Protein AF-0000000087192754 (afdb_homodimer)

pLDDT: mean 83.22, std 24.06, range [21.14, 98.81]

Secondary structure (DSSP, 8-state):
---PPP-------SS------EEEEEPPTT-----TT----HHHHHHHHHHHHHHHHHHHHT-HHHHHHHHHHTTS-SBSSEEEEEEEE-SS-S---GGGGHHHHHHHHHHHHHTTSBS--STTTEEEEEEEE----TT-EEEEEEEE--TT--S----SGGG-/---PPP-------SS------EEEEEPPTT-----TT----HHHHHHHHHHHHHHHHHHHHT-HHHHHHHHHHTTS-SBSSEEEEEEEE-SS-S---GGGGHHHHHHHHHHHHHTTSBS--STTTEEEEEEEE----TT-EEEEEEEE--TT--S----SGGG-

Radius of gyration: 20.05 Å; Cα contacts (8 Å, |Δi|>4): 581; chains: 2; bounding box: 52×52×46 Å

Organism: Streptomyces mobaraensis (NCBI:txid35621)

Nearest PDB structures (foldseek):
  1q8r-assembly1_B  TM=7.088E-01  e=1.006E-07  Escherichia coli
  2h8c-assembly2_D  TM=6.463E-01  e=5.233E-07  Escherichia coli
  2h8e-assembly1_A  TM=6.273E-01  e=7.773E-07  Escherichia coli
  3d01-assembly2_E  TM=4.148E-01  e=2.013E-01  Agrobacterium fabrum str. C58
  3d01-assembly1_I  TM=4.141E-01  e=2.799E-01  Agrobacterium fabrum str. C58

Structure (mmCIF, N/CA/C/O backbone):
data_AF-0000000087192754-model_v1
#
loop_
_entity.id
_entity.type
_entity.pdbx_description
1 polymer 'Uncharacterized protein'
#
loop_
_atom_site.group_PDB
_atom_site.id
_atom_site.type_symbol
_atom_site.label_atom_id
_atom_site.label_alt_id
_atom_site.label_comp_id
_atom_site.label_asym_id
_atom_site.label_entity_id
_atom_site.label_seq_id
_atom_site.pdbx_PDB_ins_code
_atom_site.Cartn_x
_atom_site.Cartn_y
_atom_site.Cartn_z
_atom_site.occupancy
_atom_site.B_iso_or_equiv
_atom_site.auth_seq_id
_atom_site.auth_comp_id
_atom_site.auth_asym_id
_atom_site.auth_atom_id
_atom_site.pdbx_PDB_model_num
ATOM 1 N N . MET A 1 1 ? -20.938 13.562 -20.359 1 23.17 1 MET A N 1
ATOM 2 C CA . MET A 1 1 ? -20.312 13.906 -19.078 1 23.17 1 MET A CA 1
ATOM 3 C C . MET A 1 1 ? -20.609 12.844 -18.031 1 23.17 1 MET A C 1
ATOM 5 O O . MET A 1 1 ? -21.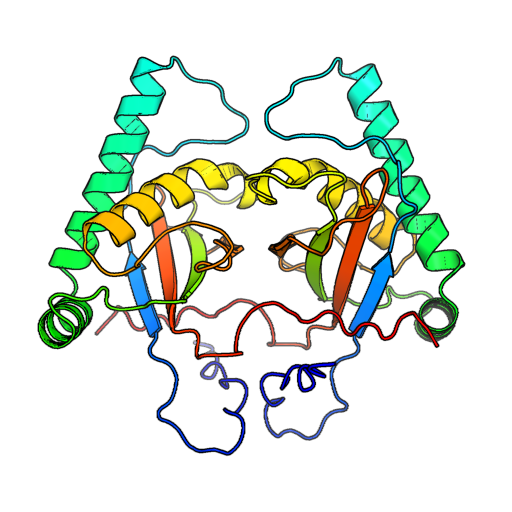734 12.727 -17.547 1 23.17 1 MET A O 1
ATOM 9 N N . THR A 1 2 ? -19.969 11.656 -18.188 1 22.47 2 THR A N 1
ATOM 10 C CA . THR A 1 2 ? -20.297 10.445 -17.453 1 22.47 2 THR A CA 1
ATOM 11 C C . THR A 1 2 ? -19.953 10.602 -15.977 1 22.47 2 THR A C 1
ATOM 13 O O . THR A 1 2 ? -18.797 10.844 -15.617 1 22.47 2 THR A O 1
ATOM 16 N N . THR A 1 3 ? -20.891 11.062 -15.305 1 23.83 3 THR A N 1
ATOM 17 C CA . THR A 1 3 ? -20.859 11.289 -13.859 1 23.83 3 THR A CA 1
ATOM 18 C C . THR A 1 3 ? -20.672 9.977 -13.109 1 23.83 3 THR A C 1
ATOM 20 O O . THR A 1 3 ? -21.469 9.047 -13.258 1 23.83 3 THR A O 1
ATOM 23 N N . PHE A 1 4 ? -19.516 9.656 -12.828 1 26.92 4 PHE A N 1
ATOM 24 C CA . PHE A 1 4 ? -19.203 8.383 -12.188 1 26.92 4 PHE A CA 1
ATOM 25 C C . PHE A 1 4 ? -19.875 8.297 -10.82 1 26.92 4 PHE A C 1
ATOM 27 O O . PHE A 1 4 ? -19.891 9.266 -10.062 1 26.92 4 PHE A O 1
ATOM 34 N N . PRO A 1 5 ? -20.703 7.355 -10.5 1 27.11 5 PRO A N 1
ATOM 35 C CA . PRO A 1 5 ? -21.484 7.27 -9.258 1 27.11 5 PRO A CA 1
ATOM 36 C C . PRO A 1 5 ? -20.594 7.199 -8.016 1 27.11 5 PRO A C 1
ATOM 38 O O . PRO A 1 5 ? -19.438 6.77 -8.094 1 27.11 5 PRO A O 1
ATOM 41 N N . PRO A 1 6 ? -20.922 7.738 -6.836 1 25.55 6 PRO A N 1
ATOM 42 C CA . PRO A 1 6 ? -20.25 7.871 -5.543 1 25.55 6 PRO A CA 1
ATOM 43 C C . PRO A 1 6 ? -19.781 6.531 -4.984 1 25.55 6 PRO A C 1
ATOM 45 O O . PRO A 1 6 ? -20.359 5.488 -5.301 1 25.55 6 PRO A O 1
ATOM 48 N N . PHE A 1 7 ? -18.531 6.426 -4.508 1 28.42 7 PHE A N 1
ATOM 49 C CA . PHE A 1 7 ? -17.828 5.289 -3.92 1 28.42 7 PHE A CA 1
ATOM 50 C C . PHE A 1 7 ? -18.703 4.598 -2.879 1 28.42 7 PHE A C 1
ATOM 52 O O . PHE A 1 7 ? -19.141 5.227 -1.916 1 28.42 7 PHE A O 1
ATOM 59 N N . ALA A 1 8 ? -19.312 3.572 -3.16 1 27.83 8 ALA A N 1
ATOM 60 C CA . ALA A 1 8 ? -20.094 2.859 -2.146 1 27.83 8 ALA A CA 1
ATOM 61 C C . ALA A 1 8 ? -19.188 2.35 -1.026 1 27.83 8 ALA A C 1
ATOM 63 O O . ALA A 1 8 ? -18.219 1.621 -1.279 1 27.83 8 ALA A O 1
ATOM 64 N N . SER A 1 9 ? -18.891 3.029 0.094 1 28.56 9 SER A N 1
ATOM 65 C CA . SER A 1 9 ? -18.203 2.688 1.341 1 28.56 9 SER A CA 1
ATOM 66 C C . SER A 1 9 ? -18.562 1.273 1.793 1 28.56 9 SER A C 1
ATOM 68 O O . SER A 1 9 ? -19.672 0.8 1.551 1 28.56 9 SER A O 1
ATOM 70 N N . ALA A 1 10 ? -17.609 0.32 1.93 1 30.27 10 ALA A N 1
ATOM 71 C CA . ALA A 1 10 ? -18.031 -0.913 2.588 1 30.27 10 ALA A CA 1
ATOM 72 C C . ALA A 1 10 ? -18.953 -0.616 3.766 1 30.27 10 ALA A C 1
ATOM 74 O O . ALA A 1 10 ? -18.75 0.36 4.492 1 30.27 10 ALA A O 1
ATOM 75 N N . PRO A 1 11 ? -20.188 -1.162 3.748 1 29.23 11 PRO A N 1
ATOM 76 C CA . PRO A 1 11 ? -21.094 -0.769 4.824 1 29.23 11 PRO A CA 1
ATOM 77 C C . PRO A 1 11 ? -20.469 -0.949 6.211 1 29.23 11 PRO A C 1
ATOM 79 O O . PRO A 1 11 ? -19.719 -1.899 6.438 1 29.23 11 PRO A O 1
ATOM 82 N N . ALA A 1 12 ? -20.359 0.009 7.109 1 33.25 12 ALA A N 1
ATOM 83 C CA . ALA A 1 12 ? -20.078 -0.007 8.539 1 33.25 12 ALA A CA 1
ATOM 84 C C . ALA A 1 12 ? -20.781 -1.168 9.234 1 33.25 12 ALA A C 1
ATOM 86 O O . ALA A 1 12 ? -21.859 -1.58 8.812 1 33.25 12 ALA A O 1
ATOM 87 N N . PRO A 1 13 ? -19.984 -2.193 9.789 1 28.61 13 PRO A N 1
ATOM 88 C CA . PRO A 1 13 ? -20.891 -3.004 10.602 1 28.61 13 PRO A CA 1
ATOM 89 C C . PRO A 1 13 ? -22.031 -2.186 11.203 1 28.61 13 PRO A C 1
ATOM 91 O O . PRO A 1 13 ? -21.906 -0.971 11.375 1 28.61 13 PRO A O 1
ATOM 94 N N . ALA A 1 14 ? -23.234 -2.852 11.312 1 33.78 14 ALA A N 1
ATOM 95 C CA . ALA A 1 14 ? -24.5 -2.254 11.734 1 33.78 14 ALA A CA 1
ATOM 96 C C . ALA A 1 14 ? -24.328 -1.483 13.039 1 33.78 14 ALA A C 1
ATOM 98 O O . ALA A 1 14 ? -25.312 -0.96 13.594 1 33.78 14 ALA A O 1
ATOM 99 N N . GLY A 1 15 ? -23.422 -1.882 14.016 1 35.19 15 GLY A N 1
ATOM 100 C CA . GLY A 1 15 ? -23.672 -0.959 15.109 1 35.19 15 GLY A CA 1
ATOM 101 C C . GLY A 1 15 ? -23.562 0.498 14.703 1 35.19 15 GLY A C 1
ATOM 102 O O . GLY A 1 15 ? -22.656 0.878 13.961 1 35.19 15 GLY A O 1
ATOM 103 N N . ALA A 1 16 ? -24.656 1.162 14.445 1 41.78 16 ALA A N 1
ATOM 104 C CA . ALA A 1 16 ? -25.031 2.434 13.828 1 41.78 16 ALA A CA 1
ATOM 105 C C . ALA A 1 16 ? -24.047 3.533 14.203 1 41.78 16 ALA A C 1
ATOM 107 O O . ALA A 1 16 ? -24.359 4.398 15.023 1 41.78 16 ALA A O 1
ATOM 108 N N . GLY A 1 17 ? -22.781 3.191 14.727 1 48.28 17 GLY A N 1
ATOM 109 C CA . GLY A 1 17 ? -22.078 4.406 15.109 1 48.28 17 GLY A CA 1
ATOM 110 C C . GLY A 1 17 ? -21.766 5.309 13.93 1 48.28 17 GLY A C 1
ATOM 111 O O . GLY A 1 17 ? -22.047 4.961 12.781 1 48.28 17 GLY A O 1
ATOM 112 N N . PRO A 1 18 ? -21.656 6.551 14.188 1 60.03 18 PRO A N 1
ATOM 113 C CA . PRO A 1 18 ? -21.438 7.555 13.141 1 60.03 18 PRO A CA 1
ATOM 114 C C . PRO A 1 18 ? -20.391 7.125 12.117 1 60.03 18 PRO A C 1
ATOM 116 O O . PRO A 1 18 ? -19.484 6.352 12.438 1 60.03 18 PRO A O 1
ATOM 119 N N . ALA A 1 19 ? -20.719 7.199 10.867 1 74.44 19 ALA A N 1
ATOM 120 C CA . ALA A 1 19 ? -19.812 6.949 9.75 1 74.44 19 ALA A CA 1
ATOM 121 C C . ALA A 1 19 ? -18.391 7.418 10.07 1 74.44 19 ALA A C 1
ATOM 123 O O . ALA A 1 19 ? -18.203 8.43 10.75 1 74.44 19 ALA A O 1
ATOM 124 N N . PRO A 1 20 ? -17.406 6.566 9.852 1 83.62 20 PRO A N 1
ATOM 125 C CA . PRO A 1 20 ? -16.031 6.977 10.148 1 83.62 20 PRO A CA 1
ATOM 126 C C . PRO A 1 20 ? -15.664 8.305 9.492 1 83.62 20 PRO A C 1
ATOM 128 O O . PRO A 1 20 ? -16.125 8.609 8.391 1 83.62 20 PRO A O 1
ATOM 131 N N . ARG A 1 21 ? -15.008 9.117 10.219 1 91.25 21 ARG A N 1
ATOM 132 C CA . ARG A 1 21 ? -14.555 10.398 9.68 1 91.25 21 ARG A CA 1
ATOM 133 C C . ARG A 1 21 ? -13.453 10.195 8.641 1 91.25 21 ARG A C 1
ATOM 135 O O . ARG A 1 21 ? -12.578 9.352 8.812 1 91.25 21 ARG A O 1
ATOM 142 N N . VAL A 1 22 ? -13.539 10.938 7.551 1 92.81 22 VAL A N 1
ATOM 143 C CA . VAL A 1 22 ? -12.547 10.898 6.48 1 92.81 22 VAL A CA 1
ATOM 144 C C . VAL A 1 22 ? -12.156 12.32 6.09 1 92.81 22 VAL A C 1
ATOM 146 O O . VAL A 1 22 ? -13.016 13.188 5.918 1 92.81 22 VAL A O 1
ATOM 149 N N . PHE A 1 23 ? -10.891 12.578 5.965 1 95.5 23 PHE A N 1
ATOM 150 C CA . PHE A 1 23 ? -10.375 13.859 5.5 1 95.5 23 PHE A CA 1
ATOM 151 C C . PHE A 1 23 ? -9.352 13.664 4.391 1 95.5 23 PHE A C 1
ATOM 153 O O . PHE A 1 23 ? -8.531 12.742 4.457 1 95.5 23 PHE A O 1
ATOM 160 N N . THR A 1 24 ? -9.375 14.484 3.387 1 96.31 24 THR A N 1
ATOM 161 C CA . THR A 1 24 ? -8.359 14.477 2.336 1 96.31 24 THR A CA 1
ATOM 162 C C . THR A 1 24 ? -7.453 15.703 2.449 1 96.31 24 THR A C 1
ATOM 164 O O . THR A 1 24 ? -7.93 16.844 2.441 1 96.31 24 THR A O 1
ATOM 167 N N . VAL A 1 25 ? -6.223 15.453 2.578 1 97.88 25 VAL A N 1
ATOM 168 C CA . VAL A 1 25 ? -5.211 16.5 2.631 1 97.88 25 VAL A CA 1
ATOM 169 C C . VAL A 1 25 ? -4.41 16.516 1.33 1 97.88 25 VAL A C 1
ATOM 171 O O . VAL A 1 25 ? -3.678 15.578 1.034 1 97.88 25 VAL A O 1
ATOM 174 N N . THR A 1 26 ? -4.531 17.531 0.583 1 98.06 26 THR A N 1
ATOM 175 C CA . THR A 1 26 ? -3.822 17.672 -0.687 1 98.06 26 THR A CA 1
ATOM 176 C C . THR A 1 26 ? -2.637 18.609 -0.552 1 98.06 26 THR A C 1
ATOM 178 O O . THR A 1 26 ? -2.795 19.75 -0.117 1 98.06 26 THR A O 1
ATOM 181 N N . LEU A 1 27 ? -1.459 18.188 -0.867 1 98.56 27 LEU A N 1
ATOM 182 C CA . LEU A 1 27 ? -0.27 19.031 -0.82 1 98.56 27 LEU A CA 1
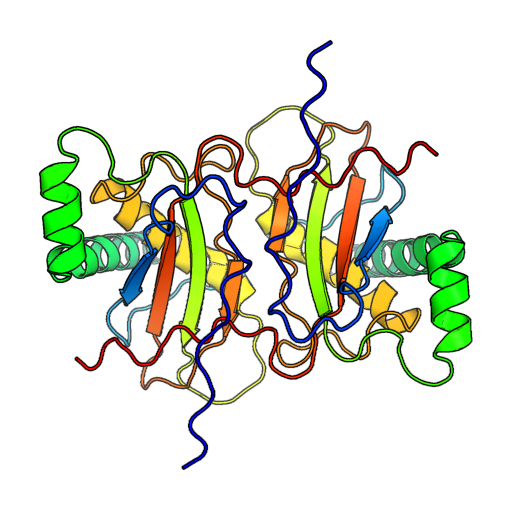ATOM 183 C C . LEU A 1 27 ? -0.173 19.906 -2.068 1 98.56 27 LEU A C 1
ATOM 185 O O . LEU A 1 27 ? -0.778 19.594 -3.096 1 98.56 27 LEU A O 1
ATOM 189 N N . PRO A 1 28 ? 0.519 20.984 -1.937 1 98 28 PRO A N 1
ATOM 190 C CA . PRO A 1 28 ? 0.67 21.844 -3.123 1 98 28 PRO A CA 1
ATOM 191 C C . PRO A 1 28 ? 1.335 21.109 -4.289 1 98 28 PRO A C 1
ATOM 193 O O . PRO A 1 28 ? 2.217 20.266 -4.074 1 98 28 PRO A O 1
ATOM 196 N N . ALA A 1 29 ? 0.964 21.422 -5.469 1 98 29 ALA A N 1
ATOM 197 C CA . ALA A 1 29 ? 1.574 20.844 -6.664 1 98 29 ALA A CA 1
ATOM 198 C C . ALA A 1 29 ? 3.002 21.344 -6.852 1 98 29 ALA A C 1
ATOM 200 O O . ALA A 1 29 ? 3.344 22.438 -6.395 1 98 29 ALA A O 1
ATOM 201 N N . GLY A 1 30 ? 3.803 20.562 -7.465 1 97.88 30 GLY A N 1
ATOM 202 C CA . GLY A 1 30 ? 5.117 21.016 -7.898 1 97.88 30 GLY A CA 1
ATOM 203 C C . GLY A 1 30 ? 6.195 20.797 -6.855 1 97.88 30 GLY A C 1
ATOM 204 O O . GLY A 1 30 ? 7.348 21.188 -7.047 1 97.88 30 GLY A O 1
ATOM 205 N N . LEU A 1 31 ? 5.875 20.188 -5.773 1 98.25 31 LEU A N 1
ATOM 206 C CA . LEU A 1 31 ? 6.871 19.906 -4.746 1 98.25 31 LEU A CA 1
ATOM 207 C C . LEU A 1 31 ? 7.871 18.859 -5.227 1 98.25 31 LEU A C 1
ATOM 209 O O . LEU A 1 31 ? 7.5 17.906 -5.926 1 98.25 31 LEU A O 1
ATOM 213 N N . PRO A 1 32 ? 9.117 19.078 -4.816 1 97.62 32 PRO A N 1
ATOM 214 C CA . PRO A 1 32 ? 10.047 17.984 -5.09 1 97.62 32 PRO A CA 1
ATOM 215 C C . PRO A 1 32 ? 9.688 16.703 -4.332 1 97.62 32 PRO A C 1
ATOM 217 O O . PRO A 1 32 ? 9.297 16.766 -3.164 1 97.62 32 PRO A O 1
ATOM 220 N N . LEU A 1 33 ? 9.805 15.578 -5.02 1 97.88 33 LEU A N 1
ATOM 221 C CA . LEU A 1 33 ? 9.422 14.305 -4.422 1 97.88 33 LEU A CA 1
ATOM 222 C C . LEU A 1 33 ? 10.617 13.359 -4.34 1 97.88 33 LEU A C 1
ATOM 224 O O . LEU A 1 33 ? 11.562 13.477 -5.125 1 97.88 33 LEU A O 1
ATOM 228 N N . LEU A 1 34 ? 10.547 12.539 -3.35 1 97.19 34 LEU A N 1
ATOM 229 C CA . LEU A 1 34 ? 11.516 11.453 -3.225 1 97.19 34 LEU A CA 1
ATOM 230 C C . LEU A 1 34 ? 11.023 10.203 -3.941 1 97.19 34 LEU A C 1
ATOM 232 O O . LEU A 1 34 ? 9.836 9.867 -3.885 1 97.19 34 LEU A O 1
ATOM 236 N N . ASN A 1 35 ? 11.914 9.578 -4.641 1 95.44 35 ASN A N 1
ATOM 237 C CA . ASN A 1 35 ? 11.656 8.328 -5.344 1 95.44 35 ASN A CA 1
ATOM 238 C C . ASN A 1 35 ? 12.516 7.188 -4.801 1 95.44 35 ASN A C 1
ATOM 240 O O . ASN A 1 35 ? 13.727 7.34 -4.645 1 95.44 35 ASN A O 1
ATOM 244 N N . ALA A 1 36 ? 11.891 6.02 -4.488 1 92.75 36 ALA A N 1
ATOM 245 C CA . ALA A 1 36 ? 12.562 4.898 -3.842 1 92.75 36 ALA A CA 1
ATOM 246 C C . ALA A 1 36 ? 13.672 4.332 -4.73 1 92.75 36 ALA A C 1
ATOM 248 O O . ALA A 1 36 ? 14.586 3.662 -4.246 1 92.75 36 ALA A O 1
ATOM 249 N N . ASN A 1 37 ? 13.594 4.66 -6.027 1 89.69 37 ASN A N 1
ATOM 250 C CA . ASN A 1 37 ? 14.578 4.137 -6.961 1 89.69 37 ASN A CA 1
ATOM 251 C C . ASN A 1 37 ? 15.781 5.074 -7.09 1 89.69 37 ASN A C 1
ATOM 253 O O . ASN A 1 37 ? 16.75 4.758 -7.785 1 89.69 37 ASN A O 1
ATOM 257 N N . GLN A 1 38 ? 15.641 6.188 -6.445 1 91.75 38 GLN A N 1
ATOM 258 C CA . GLN A 1 38 ? 16.734 7.152 -6.473 1 91.75 38 GLN A CA 1
ATOM 259 C C . GLN A 1 38 ? 17.469 7.195 -5.129 1 91.75 38 GLN A C 1
ATOM 261 O O . GLN A 1 38 ? 16.891 6.852 -4.094 1 91.75 38 GLN A O 1
ATOM 266 N N . ARG A 1 39 ? 18.656 7.574 -5.168 1 91.31 39 ARG A N 1
ATOM 267 C CA . ARG A 1 39 ? 19.453 7.715 -3.959 1 91.31 39 ARG A CA 1
ATOM 268 C C . ARG A 1 39 ? 20.172 9.062 -3.928 1 91.31 39 ARG A C 1
ATOM 270 O O . ARG A 1 39 ? 21.391 9.125 -4.047 1 91.31 39 ARG A O 1
ATOM 277 N N . PRO A 1 40 ? 19.453 10.047 -3.752 1 93.75 40 PRO A N 1
ATOM 278 C CA . PRO A 1 40 ? 20.094 11.359 -3.672 1 93.75 40 PRO A CA 1
ATOM 279 C C . PRO A 1 40 ? 21.031 11.492 -2.471 1 93.75 40 PRO A C 1
ATOM 281 O O . PRO A 1 40 ? 20.969 10.68 -1.544 1 93.75 40 PRO A O 1
ATOM 284 N N . HIS A 1 41 ? 21.891 12.57 -2.582 1 97 41 HIS A N 1
ATOM 285 C CA . HIS A 1 41 ? 22.719 12.906 -1.436 1 97 41 HIS A CA 1
ATOM 286 C C . HIS A 1 41 ? 21.875 13.125 -0.184 1 97 41 HIS A C 1
ATOM 288 O O . HIS A 1 41 ? 20.766 13.664 -0.262 1 97 41 HIS A O 1
ATOM 294 N N . TYR A 1 42 ? 22.469 12.75 1.029 1 96.19 42 TYR A N 1
ATOM 295 C CA . TYR A 1 42 ? 21.703 12.742 2.271 1 96.19 42 TYR A CA 1
ATOM 296 C C . TYR A 1 42 ? 21.156 14.125 2.586 1 96.19 42 TYR A C 1
ATOM 298 O O . TYR A 1 42 ? 20.047 14.258 3.111 1 96.19 42 TYR A O 1
ATOM 306 N N . ARG A 1 43 ? 21.922 15.164 2.26 1 97.81 43 ARG A N 1
ATOM 307 C CA . ARG A 1 43 ? 21.469 16.531 2.521 1 97.81 43 ARG A CA 1
ATOM 308 C C . ARG A 1 43 ? 20.25 16.875 1.683 1 97.81 43 ARG A C 1
ATOM 310 O O . ARG A 1 43 ? 19.297 17.484 2.182 1 97.81 43 ARG A O 1
ATOM 317 N N . ARG A 1 44 ? 20.328 16.5 0.4 1 97.69 44 ARG A N 1
ATOM 318 C CA . ARG A 1 44 ? 19.203 16.734 -0.501 1 97.69 44 ARG A CA 1
ATOM 319 C C . ARG A 1 44 ? 17.969 15.953 -0.062 1 97.69 44 ARG A C 1
ATOM 321 O O . ARG A 1 44 ? 16.859 16.469 -0.081 1 97.69 44 ARG A O 1
ATOM 328 N N . ARG A 1 45 ? 18.156 14.742 0.325 1 97.75 45 ARG A N 1
ATOM 329 C CA . ARG A 1 45 ? 17.062 13.914 0.825 1 97.75 45 ARG A CA 1
ATOM 330 C C . ARG A 1 45 ? 16.406 14.555 2.045 1 97.75 45 ARG A C 1
ATOM 332 O O . ARG A 1 45 ? 15.188 14.617 2.139 1 97.75 45 ARG A O 1
ATOM 339 N N . ALA A 1 46 ? 17.203 15.016 2.971 1 98.12 46 ALA A N 1
ATOM 340 C CA . ALA A 1 46 ? 16.703 15.656 4.184 1 98.12 46 ALA A CA 1
ATOM 341 C C . ALA A 1 46 ? 15.906 16.922 3.852 1 98.12 46 ALA A C 1
ATOM 343 O O . ALA A 1 46 ? 14.867 17.188 4.457 1 98.12 46 ALA A O 1
ATOM 344 N N . GLU A 1 47 ? 16.422 17.625 2.895 1 98.44 47 GLU A N 1
ATOM 345 C CA . GLU A 1 47 ? 15.758 18.859 2.477 1 98.44 47 GLU A CA 1
ATOM 346 C C . GLU A 1 47 ? 14.383 18.578 1.887 1 98.44 47 GLU A C 1
ATOM 348 O O . GLU A 1 47 ? 13.406 19.25 2.223 1 98.44 47 GLU A O 1
ATOM 353 N N . ILE A 1 48 ? 1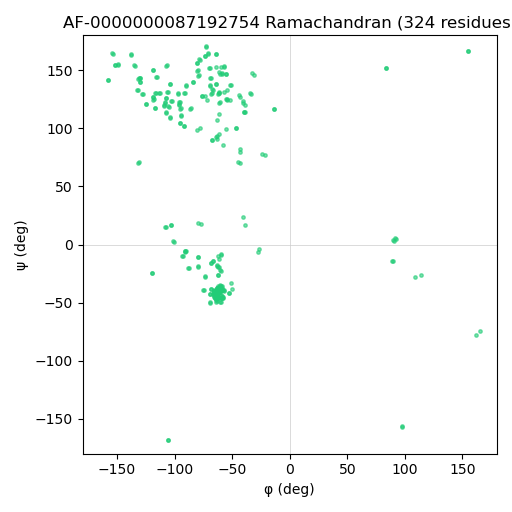4.297 17.641 1.027 1 98.56 48 ILE A N 1
ATOM 354 C CA . ILE A 1 48 ? 13.023 17.281 0.393 1 98.56 48 ILE A CA 1
ATOM 355 C C . ILE A 1 48 ? 12.055 16.734 1.44 1 98.56 48 ILE A C 1
ATOM 357 O O . ILE A 1 48 ? 10.883 17.109 1.458 1 98.56 48 ILE A O 1
ATOM 361 N N . THR A 1 49 ? 12.562 15.906 2.33 1 98.5 49 THR A N 1
ATOM 362 C CA . THR A 1 49 ? 11.75 15.352 3.402 1 98.5 49 THR A CA 1
ATOM 363 C C . THR A 1 49 ? 11.156 16.469 4.266 1 98.5 49 THR A C 1
ATOM 365 O O . THR A 1 49 ? 9.961 16.453 4.559 1 98.5 49 THR A O 1
ATOM 368 N N . LYS A 1 50 ? 11.969 17.406 4.613 1 98.75 50 LYS A N 1
ATOM 369 C CA . LYS A 1 50 ? 11.523 18.531 5.434 1 98.75 50 LYS A CA 1
ATOM 370 C C . LYS A 1 50 ? 10.461 19.359 4.707 1 98.75 50 LYS A C 1
ATOM 372 O O . LYS A 1 50 ? 9.469 19.766 5.312 1 98.75 50 LYS A O 1
ATOM 377 N N . ARG A 1 51 ? 10.711 19.562 3.457 1 98.75 51 ARG A N 1
ATOM 378 C CA . ARG A 1 51 ? 9.781 20.344 2.66 1 98.75 51 ARG A CA 1
ATOM 379 C C . ARG A 1 51 ? 8.422 19.656 2.564 1 98.75 51 ARG A C 1
ATOM 381 O O . ARG A 1 51 ? 7.379 20.297 2.707 1 98.75 51 ARG A O 1
ATOM 388 N N . LEU A 1 52 ? 8.391 18.406 2.332 1 98.81 52 LEU A N 1
ATOM 389 C CA . LEU A 1 52 ? 7.16 17.625 2.225 1 98.81 52 LEU A CA 1
ATOM 390 C C . LEU A 1 52 ? 6.422 17.594 3.559 1 98.81 52 LEU A C 1
ATOM 392 O O . LEU A 1 52 ? 5.203 17.766 3.605 1 98.81 52 LEU A O 1
ATOM 396 N N . ARG A 1 53 ? 7.191 17.344 4.609 1 98.69 53 ARG A N 1
ATOM 397 C CA . ARG A 1 53 ? 6.633 17.344 5.957 1 98.69 53 ARG A CA 1
ATOM 398 C C . ARG A 1 53 ? 5.988 18.688 6.285 1 98.69 53 ARG A C 1
ATOM 400 O O . ARG A 1 53 ? 4.844 18.734 6.746 1 98.69 53 ARG A O 1
ATOM 407 N N . GLY A 1 54 ? 6.707 19.75 5.949 1 98.75 54 GLY A N 1
ATOM 408 C CA . GLY A 1 54 ? 6.184 21.078 6.184 1 98.75 54 GLY A CA 1
ATOM 409 C C . GLY A 1 54 ? 4.957 21.391 5.344 1 98.75 54 GLY A C 1
ATOM 410 O O . GLY A 1 54 ? 4 22 5.832 1 98.75 54 GLY A O 1
ATOM 411 N N . ALA A 1 55 ? 4.957 21.016 4.133 1 98.81 55 ALA A N 1
ATOM 412 C CA . ALA A 1 55 ? 3.83 21.25 3.234 1 98.81 55 ALA A CA 1
ATOM 413 C C . ALA A 1 55 ? 2.576 20.531 3.73 1 98.81 55 ALA A C 1
ATOM 415 O O . ALA A 1 55 ? 1.467 21.047 3.615 1 98.81 55 ALA A O 1
ATOM 416 N N . ALA A 1 56 ? 2.771 19.344 4.254 1 98.75 56 ALA A N 1
ATOM 417 C CA . ALA A 1 56 ? 1.637 18.609 4.797 1 98.75 56 ALA A CA 1
ATOM 418 C C . ALA A 1 56 ? 1.042 19.328 6.008 1 98.75 56 ALA A C 1
ATOM 420 O O . ALA A 1 56 ? -0.18 19.453 6.125 1 98.75 56 ALA A O 1
ATOM 421 N N . MET A 1 57 ? 1.894 19.781 6.867 1 98.31 57 MET A N 1
ATOM 422 C CA . MET A 1 57 ? 1.432 20.531 8.031 1 98.31 57 MET A CA 1
ATOM 423 C C . MET A 1 57 ? 0.655 21.781 7.609 1 98.31 57 MET A C 1
ATOM 425 O O . MET A 1 57 ? -0.399 22.078 8.172 1 98.31 57 MET A O 1
ATOM 429 N N . GLU A 1 58 ? 1.218 22.438 6.637 1 98.25 58 GLU A N 1
ATOM 430 C CA . GLU A 1 58 ? 0.562 23.641 6.137 1 98.25 58 GLU A CA 1
ATOM 431 C C . GLU A 1 58 ? -0.787 23.312 5.504 1 98.25 58 GLU A C 1
ATOM 433 O O . GLU A 1 58 ? -1.763 24.047 5.695 1 98.25 58 GLU A O 1
ATOM 438 N N . ALA A 1 59 ? -0.844 22.297 4.734 1 98.44 59 ALA A N 1
ATOM 439 C CA . ALA A 1 59 ? -2.094 21.891 4.105 1 98.44 59 ALA A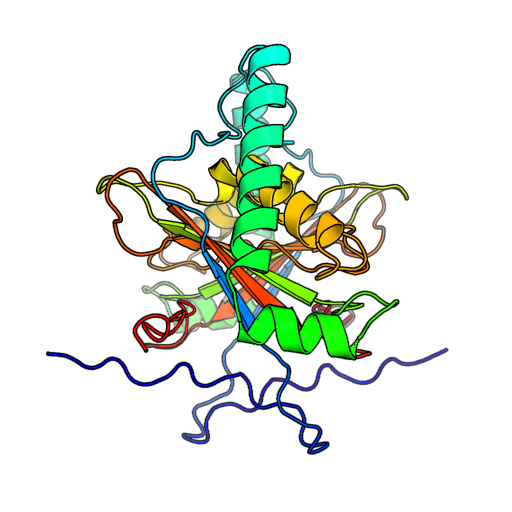 CA 1
ATOM 440 C C . ALA A 1 59 ? -3.166 21.594 5.152 1 98.44 59 ALA A C 1
ATOM 442 O O . ALA A 1 59 ? -4.344 21.906 4.945 1 98.44 59 ALA A O 1
ATOM 443 N N . VAL A 1 60 ? -2.748 21 6.246 1 98.25 60 VAL A N 1
ATOM 444 C CA . VAL A 1 60 ? -3.674 20.734 7.344 1 98.25 60 VAL A CA 1
ATOM 445 C C . VAL A 1 60 ? -4.191 22.062 7.906 1 98.25 60 VAL A C 1
ATOM 447 O O . VAL A 1 60 ? -5.395 22.203 8.141 1 98.25 60 VAL A O 1
ATOM 450 N N . SER A 1 61 ? -3.309 23 8.102 1 97.62 61 SER A N 1
ATOM 451 C CA . SER A 1 61 ? -3.682 24.297 8.672 1 97.62 61 SER A CA 1
ATOM 452 C C . SER A 1 61 ? -4.664 25.031 7.766 1 97.62 61 SER A C 1
ATOM 454 O O . SER A 1 61 ? -5.453 25.844 8.242 1 97.62 61 SER A O 1
ATOM 456 N N . GLU A 1 62 ? -4.629 24.75 6.484 1 97.44 62 GLU A N 1
ATOM 457 C CA . GLU A 1 62 ? -5.484 25.438 5.516 1 97.44 62 GLU A CA 1
ATOM 458 C C . GLU A 1 62 ? -6.805 24.688 5.332 1 97.44 62 GLU A C 1
ATOM 460 O O . GLU A 1 62 ? -7.699 25.172 4.637 1 97.44 62 GLU A O 1
ATOM 465 N N . HIS A 1 63 ? -6.914 23.562 5.926 1 97.12 63 HIS A N 1
ATOM 466 C CA . HIS A 1 63 ? -8.109 22.734 5.809 1 97.12 63 HIS A CA 1
ATOM 467 C C . HIS A 1 63 ? -9.102 23.031 6.926 1 97.12 63 HIS A C 1
ATOM 469 O O . HIS A 1 63 ? -8.992 22.484 8.023 1 97.12 63 HIS A O 1
ATOM 475 N N . ARG A 1 64 ? -10.18 23.797 6.688 1 96.25 64 ARG A N 1
ATOM 476 C CA . ARG A 1 64 ? -11.078 24.328 7.699 1 96.25 64 ARG A CA 1
ATOM 477 C C . ARG A 1 64 ? -11.734 23.219 8.508 1 96.25 64 ARG A C 1
ATOM 479 O O . ARG A 1 64 ? -11.688 23.219 9.734 1 96.25 64 ARG A O 1
ATOM 486 N N . ALA A 1 65 ? -12.273 22.25 7.793 1 95.94 65 ALA A N 1
ATOM 487 C CA . ALA A 1 65 ? -12.984 21.172 8.477 1 95.94 65 ALA A CA 1
ATOM 488 C C . ALA A 1 65 ? -12.039 20.375 9.367 1 95.94 65 ALA A C 1
ATOM 490 O O . ALA A 1 65 ? -12.406 19.953 10.461 1 95.94 65 ALA A O 1
ATOM 491 N N . LEU A 1 66 ? -10.883 20.188 8.859 1 96.19 66 LEU A N 1
ATOM 492 C CA . LEU A 1 66 ? -9.883 19.438 9.617 1 96.19 66 LEU A CA 1
ATOM 493 C C . LEU A 1 66 ? -9.438 20.234 10.844 1 96.19 66 LEU A C 1
ATOM 495 O O . LEU A 1 66 ? -9.273 19.656 11.93 1 96.19 66 LEU A O 1
ATOM 499 N N . MET A 1 67 ? -9.305 21.484 10.703 1 96.62 67 MET A N 1
ATOM 500 C CA . MET A 1 67 ? -8.883 22.328 11.82 1 96.62 67 MET A CA 1
ATOM 501 C C . MET A 1 67 ? -9.938 22.344 12.914 1 96.62 67 MET A C 1
ATOM 503 O O . MET A 1 67 ? -9.609 22.344 14.102 1 96.62 67 MET A O 1
ATOM 507 N N . VAL A 1 68 ? -11.18 22.375 12.539 1 97.12 68 VAL A N 1
ATOM 508 C CA . VAL A 1 68 ? -12.266 22.344 13.516 1 97.12 68 VAL A CA 1
ATOM 509 C C . VAL A 1 68 ? -12.219 21.031 14.281 1 97.12 68 VAL A C 1
ATOM 511 O O . VAL A 1 68 ? -12.336 21.016 15.516 1 97.12 68 VAL A O 1
ATOM 514 N N . ALA A 1 69 ? -12.031 19.969 13.523 1 96.5 69 ALA A N 1
ATOM 515 C CA . ALA A 1 69 ? -11.961 18.656 14.148 1 96.5 69 ALA A CA 1
ATOM 516 C C . ALA A 1 69 ? -10.773 18.578 15.109 1 96.5 69 ALA A C 1
ATOM 518 O O . ALA A 1 69 ? -10.891 18 16.188 1 96.5 69 ALA A O 1
ATOM 519 N N . LEU A 1 70 ? -9.664 19.109 14.727 1 96.88 70 LEU A N 1
ATOM 520 C CA . LEU A 1 70 ? -8.461 19.094 15.547 1 96.88 70 LEU A CA 1
ATOM 521 C C . LEU A 1 70 ? -8.672 19.891 16.828 1 96.88 70 LEU A C 1
ATOM 523 O O . LEU A 1 70 ? -8.242 19.453 17.906 1 96.88 70 LEU A O 1
ATOM 527 N N . ALA A 1 71 ? -9.328 21.016 16.703 1 96.38 71 ALA A N 1
ATOM 528 C CA . ALA A 1 71 ? -9.609 21.844 17.859 1 96.38 71 ALA A CA 1
ATOM 529 C C . ALA A 1 71 ? -10.484 21.094 18.875 1 96.38 71 ALA A C 1
ATOM 531 O O . ALA A 1 71 ? -10.281 21.203 20.078 1 96.38 71 ALA A O 1
ATOM 532 N N . ALA A 1 72 ? -11.367 20.328 18.328 1 95.38 72 ALA A N 1
ATOM 533 C CA . ALA A 1 72 ? -12.297 19.594 19.188 1 95.38 72 ALA A CA 1
ATOM 534 C C . ALA A 1 72 ? -11.609 18.438 19.891 1 95.38 72 ALA A C 1
ATOM 536 O O . ALA A 1 72 ? -12.031 18.016 20.969 1 95.38 72 ALA A O 1
ATOM 537 N N . SER A 1 73 ? -10.602 17.906 19.344 1 93.25 73 SER A N 1
ATOM 538 C CA . SER A 1 73 ? -9.922 16.734 19.875 1 93.25 73 SER A CA 1
ATOM 539 C C . SER A 1 73 ? -8.75 17.141 20.781 1 93.25 73 SER A C 1
ATOM 541 O O . SER A 1 73 ? -8.227 16.312 21.531 1 93.25 73 SER A O 1
ATOM 543 N N . SER A 1 74 ? -8.391 18.375 20.812 1 89.5 74 SER A N 1
ATOM 544 C CA . SER A 1 74 ? -7.242 18.844 21.578 1 89.5 74 SER A CA 1
ATOM 545 C C . SER A 1 74 ? -7.43 18.578 23.062 1 89.5 74 SER A C 1
ATOM 547 O O . SER A 1 74 ? -8.523 18.781 23.609 1 89.5 74 SER A O 1
ATOM 549 N N . PRO A 1 75 ? -6.348 17.969 23.703 1 90.94 75 PRO A N 1
ATOM 550 C CA . PRO A 1 75 ? -4.949 17.891 23.297 1 90.94 75 PRO A CA 1
ATOM 551 C C . PRO A 1 75 ? -4.598 16.531 22.672 1 90.94 75 PRO A C 1
ATOM 553 O O . PRO A 1 75 ? -3.436 16.281 22.344 1 90.94 75 PRO A O 1
ATOM 556 N N . GLU A 1 76 ? -5.516 15.727 22.562 1 93.94 76 GLU A N 1
ATOM 557 C CA . GLU A 1 76 ? -5.277 14.406 21.984 1 93.94 76 GLU A CA 1
ATOM 558 C C . GLU A 1 76 ? -5.23 14.469 20.453 1 93.94 76 GLU A C 1
ATOM 560 O O . GLU A 1 76 ? -5.824 15.359 19.844 1 93.94 76 GLU A O 1
ATOM 565 N N . PRO A 1 77 ? -4.445 13.555 19.875 1 95.25 77 PRO A N 1
ATOM 566 C CA . PRO A 1 77 ? -4.488 13.484 18.422 1 95.25 77 PRO A CA 1
ATOM 567 C C . PRO A 1 77 ? -5.895 13.219 17.891 1 95.25 77 PRO A C 1
ATOM 569 O O . PRO A 1 77 ? -6.723 12.625 18.578 1 95.25 77 PRO A O 1
ATOM 572 N N . LEU A 1 78 ? -6.145 13.672 16.688 1 96.12 78 LEU A N 1
ATOM 573 C CA . LEU A 1 78 ? -7.465 13.516 16.094 1 96.12 78 LEU A CA 1
ATOM 574 C C . LEU A 1 78 ? -7.812 12.039 15.914 1 96.12 78 LEU A C 1
ATOM 576 O O . LEU A 1 78 ? -8.898 11.602 16.297 1 96.12 78 LEU A O 1
ATOM 580 N N . PHE A 1 79 ? -6.891 11.289 15.344 1 94.44 79 PHE A N 1
ATOM 581 C CA . PHE A 1 79 ? -7.105 9.859 15.141 1 94.44 79 PHE A CA 1
ATOM 582 C C . PHE A 1 79 ? -6.07 9.039 15.898 1 94.44 79 PHE A C 1
ATOM 584 O O . PHE A 1 79 ? -4.867 9.211 15.695 1 94.44 79 PHE A O 1
ATOM 591 N N . GLN A 1 80 ? -6.5 8.156 16.719 1 92.19 80 GLN A N 1
ATOM 592 C CA . GLN A 1 80 ? -5.605 7.203 17.359 1 92.19 80 GLN A CA 1
ATOM 593 C C . GLN A 1 80 ? -5.145 6.125 16.391 1 92.19 80 GLN A C 1
ATOM 595 O O . GLN A 1 80 ? -3.998 5.676 16.453 1 92.19 80 GLN A O 1
ATOM 600 N N . ARG A 1 81 ? -6.121 5.707 15.555 1 91.62 81 ARG A N 1
ATOM 601 C CA . ARG A 1 81 ? -5.848 4.781 14.461 1 91.62 81 ARG A CA 1
ATOM 602 C C . ARG A 1 81 ? -6.445 5.293 13.156 1 91.62 81 ARG A C 1
ATOM 604 O O . ARG A 1 81 ? -7.547 5.848 13.141 1 91.62 81 ARG A O 1
ATOM 611 N N . ALA A 1 82 ? -5.738 5.066 12.102 1 93 82 ALA A N 1
ATOM 612 C CA . ALA A 1 82 ? -6.223 5.578 10.828 1 93 82 ALA A CA 1
ATOM 613 C C . ALA A 1 82 ? -5.73 4.715 9.664 1 93 82 ALA A C 1
ATOM 615 O O . ALA A 1 82 ? -4.805 3.916 9.828 1 93 82 ALA A O 1
ATOM 616 N N . HIS A 1 83 ? -6.406 4.734 8.672 1 91.5 83 HIS A N 1
ATOM 617 C CA . HIS A 1 83 ? -5.988 4.242 7.363 1 91.5 83 HIS A CA 1
ATOM 618 C C . HIS A 1 83 ? -5.699 5.395 6.41 1 91.5 83 HIS A C 1
ATOM 620 O O . HIS A 1 83 ? -6.52 6.305 6.266 1 91.5 83 HIS A O 1
ATOM 626 N N . VAL A 1 84 ? -4.562 5.316 5.758 1 94.5 84 VAL A N 1
ATOM 627 C CA . VAL A 1 84 ? -4.207 6.391 4.836 1 94.5 84 VAL A CA 1
ATOM 628 C C . VAL A 1 84 ? -4.074 5.832 3.422 1 94.5 84 VAL A C 1
ATOM 630 O O . VAL A 1 84 ? -3.344 4.867 3.197 1 94.5 84 VAL A O 1
ATOM 633 N N . LEU A 1 85 ? -4.758 6.41 2.496 1 94.31 85 LEU A N 1
ATOM 634 C CA . LEU A 1 85 ? -4.508 6.238 1.069 1 94.31 85 LEU A CA 1
ATOM 635 C C . LEU A 1 85 ? -3.619 7.355 0.533 1 94.31 85 LEU A C 1
ATOM 637 O O . LEU A 1 85 ? -3.9 8.539 0.75 1 94.31 85 LEU A O 1
ATOM 641 N N . GLY A 1 86 ? -2.549 6.98 -0.022 1 96 86 GLY A N 1
ATOM 642 C CA . GLY A 1 86 ? -1.687 7.945 -0.691 1 96 86 GLY A CA 1
ATOM 643 C C . GLY A 1 86 ? -1.929 8.023 -2.186 1 96 86 GLY A C 1
ATOM 644 O O . GLY A 1 86 ? -1.688 7.055 -2.912 1 96 86 GLY A O 1
ATOM 645 N N . ILE A 1 87 ? -2.291 9.195 -2.633 1 96.06 87 ILE A N 1
ATOM 646 C CA . ILE A 1 87 ? -2.631 9.367 -4.039 1 96.06 87 ILE A CA 1
ATOM 647 C C . ILE A 1 87 ? -1.544 10.188 -4.734 1 96.06 87 ILE A C 1
ATOM 649 O O . ILE A 1 87 ? -1.298 11.336 -4.371 1 96.06 87 ILE A O 1
ATOM 653 N N . LEU A 1 88 ? -0.954 9.586 -5.703 1 96.81 88 LEU A N 1
ATOM 654 C CA . LEU A 1 88 ? 0.005 10.297 -6.547 1 96.81 88 LEU A CA 1
ATOM 655 C C . LEU A 1 88 ? -0.668 10.836 -7.805 1 96.81 88 LEU A C 1
ATOM 657 O O . LEU A 1 88 ? -1.23 10.07 -8.586 1 96.81 88 LEU A O 1
ATOM 661 N N . HIS A 1 89 ? -0.692 12.125 -7.965 1 96.88 89 HIS A N 1
ATOM 662 C CA . HIS A 1 89 ? -1.078 12.766 -9.219 1 96.88 89 HIS A CA 1
ATOM 663 C C . HIS A 1 89 ? 0.144 13.094 -10.062 1 96.88 89 HIS A C 1
ATOM 665 O O . HIS A 1 89 ? 0.857 14.062 -9.789 1 96.88 89 HIS A O 1
ATOM 671 N N . PRO A 1 90 ? 0.359 12.32 -11.086 1 95.56 90 PRO A N 1
ATOM 672 C CA . PRO A 1 90 ? 1.566 12.539 -11.883 1 95.56 90 PRO A CA 1
ATOM 673 C C . PRO A 1 90 ? 1.475 13.781 -12.766 1 95.56 90 PRO A C 1
ATOM 675 O O . PRO A 1 90 ? 0.381 14.305 -12.984 1 95.56 90 PRO A O 1
ATOM 678 N N . SER A 1 91 ? 2.611 14.266 -13.227 1 96 91 SER A N 1
ATOM 679 C CA . SER A 1 91 ? 2.672 15.438 -14.094 1 96 91 SER A CA 1
ATOM 680 C C . SER A 1 91 ? 2.535 15.055 -15.562 1 96 91 SER A C 1
ATOM 682 O O . SER A 1 91 ? 2.254 15.906 -16.406 1 96 91 SER A O 1
ATOM 684 N N . THR A 1 92 ? 2.787 13.812 -15.891 1 93.88 92 THR A N 1
ATOM 685 C CA . THR A 1 92 ? 2.725 13.328 -17.266 1 93.88 92 THR A CA 1
ATOM 686 C C . THR A 1 92 ? 2.053 11.961 -17.328 1 93.88 92 THR A C 1
ATOM 688 O O . THR A 1 92 ? 1.908 11.281 -16.312 1 93.88 92 THR A O 1
ATOM 691 N N . ARG A 1 93 ? 1.713 11.781 -18.609 1 88.75 93 ARG A N 1
ATOM 692 C CA . ARG A 1 93 ? 1.151 10.453 -18.828 1 88.75 93 ARG A CA 1
ATOM 693 C C . ARG A 1 93 ? 2.252 9.398 -18.922 1 88.75 93 ARG A C 1
ATOM 695 O O . ARG A 1 93 ? 3.412 9.727 -19.172 1 88.75 93 ARG A O 1
ATOM 702 N N . GLY A 1 94 ? 2.115 8.258 -18.516 1 86.94 94 GLY A N 1
ATOM 703 C CA . GLY A 1 94 ? 3.08 7.172 -18.594 1 86.94 94 GLY A CA 1
ATOM 704 C C . GLY A 1 94 ? 2.889 6.121 -17.516 1 86.94 94 GLY A C 1
ATOM 705 O O . GLY A 1 94 ? 2.186 6.355 -16.531 1 86.94 94 GLY A O 1
ATOM 706 N N . ARG A 1 95 ? 3.562 5.051 -17.766 1 84.44 95 ARG A N 1
ATOM 707 C CA . ARG A 1 95 ? 3.512 3.961 -16.797 1 84.44 95 ARG A CA 1
ATOM 708 C C . ARG A 1 95 ? 4.371 4.273 -15.578 1 84.44 95 ARG A C 1
ATOM 710 O O . ARG A 1 95 ? 5.496 4.754 -15.711 1 84.44 95 ARG A O 1
ATOM 717 N N . ARG A 1 96 ? 3.746 4.148 -14.492 1 89.25 96 ARG A N 1
ATOM 718 C CA . ARG A 1 96 ? 4.48 4.344 -13.25 1 89.25 96 ARG A CA 1
ATOM 719 C C . ARG A 1 96 ? 3.898 3.482 -12.133 1 89.25 96 ARG A C 1
ATOM 721 O O . ARG A 1 96 ? 2.721 3.121 -12.164 1 89.25 96 ARG A O 1
ATOM 728 N N . ASP A 1 97 ? 4.766 3.184 -11.172 1 89.06 97 ASP A N 1
ATOM 729 C CA . ASP A 1 97 ? 4.371 2.492 -9.953 1 89.06 97 ASP A CA 1
ATOM 730 C C . ASP A 1 97 ? 4.297 3.459 -8.773 1 89.06 97 ASP A C 1
ATOM 732 O O . ASP A 1 97 ? 5.324 3.93 -8.281 1 89.06 97 ASP A O 1
ATOM 736 N N . PRO A 1 98 ? 3.074 3.699 -8.344 1 92.12 98 PRO A N 1
ATOM 737 C CA . PRO A 1 98 ? 2.959 4.711 -7.297 1 92.12 98 PRO A CA 1
ATOM 738 C C . PRO A 1 98 ? 3.729 4.34 -6.031 1 92.12 98 PRO A C 1
ATOM 740 O O . PRO A 1 98 ? 4.09 5.219 -5.242 1 92.12 98 PRO A O 1
ATOM 743 N N . ALA A 1 99 ? 4.004 3.051 -5.828 1 91.75 99 ALA A N 1
ATOM 744 C CA . ALA A 1 99 ? 4.738 2.613 -4.645 1 91.75 99 ALA A CA 1
ATOM 745 C C . ALA A 1 99 ? 6.141 3.209 -4.613 1 91.75 99 ALA A C 1
ATOM 747 O O . ALA A 1 99 ? 6.762 3.295 -3.553 1 91.75 99 ALA A O 1
ATOM 748 N N . ASN A 1 100 ? 6.602 3.654 -5.77 1 93.56 100 ASN A N 1
ATOM 749 C CA . ASN A 1 100 ? 7.941 4.227 -5.859 1 93.56 100 ASN A CA 1
ATOM 750 C C . ASN A 1 100 ? 8.031 5.562 -5.121 1 93.56 100 ASN A C 1
ATOM 752 O O . ASN A 1 100 ? 9.125 6.031 -4.812 1 93.56 100 ASN A O 1
ATOM 756 N N . TRP A 1 101 ? 6.938 6.137 -4.816 1 96.69 101 TRP A N 1
ATOM 757 C CA . TRP A 1 101 ? 6.934 7.434 -4.145 1 96.69 101 TRP A CA 1
ATOM 758 C C . TRP A 1 101 ? 6.609 7.273 -2.662 1 96.69 101 TRP A C 1
ATOM 760 O O . TRP A 1 101 ? 6.316 8.25 -1.975 1 96.69 101 TRP A O 1
ATOM 770 N N . TYR A 1 102 ? 6.719 6.078 -2.16 1 96.25 102 TYR A N 1
ATOM 771 C CA . TYR A 1 102 ? 6.449 5.754 -0.764 1 96.25 102 TYR A CA 1
ATOM 772 C C . TYR A 1 102 ? 7.242 6.664 0.168 1 96.25 102 TYR A C 1
ATOM 774 O O . TYR A 1 102 ? 6.691 7.207 1.128 1 96.25 102 TYR A O 1
ATOM 782 N N . PRO A 1 103 ? 8.5 6.98 -0.067 1 96.69 103 PRO A N 1
ATOM 783 C CA . PRO A 1 103 ? 9.242 7.855 0.849 1 96.69 103 PRO A CA 1
ATOM 784 C C . PRO A 1 103 ? 8.641 9.258 0.944 1 96.69 103 PRO A C 1
ATOM 786 O O . PRO A 1 103 ? 8.664 9.875 2.012 1 96.69 103 PRO A O 1
ATOM 789 N N . SER A 1 104 ? 8.18 9.734 -0.156 1 98.44 104 SER A N 1
ATOM 790 C CA . SER A 1 104 ? 7.535 11.047 -0.152 1 98.44 104 SER A CA 1
ATOM 791 C C . SER A 1 104 ? 6.266 11.031 0.695 1 98.44 104 SER A C 1
ATOM 793 O O . SER A 1 104 ? 6.012 11.969 1.453 1 98.44 104 SER A O 1
ATOM 795 N N . PHE A 1 105 ? 5.531 10.008 0.565 1 98.06 105 PHE A N 1
ATOM 796 C CA . PHE A 1 105 ? 4.305 9.883 1.346 1 98.06 105 PHE A CA 1
ATOM 797 C C . PHE A 1 105 ? 4.617 9.766 2.832 1 98.06 105 PHE A C 1
ATOM 799 O O . PHE A 1 105 ? 3.908 10.32 3.67 1 98.06 105 PHE A O 1
ATOM 806 N N . LYS A 1 106 ? 5.59 8.992 3.166 1 96.62 106 LYS A N 1
ATOM 807 C CA . LYS A 1 106 ? 5.969 8.859 4.57 1 96.62 106 LYS A CA 1
ATOM 808 C C . LYS A 1 106 ? 6.363 10.211 5.16 1 96.62 106 LYS A C 1
ATOM 810 O O . LYS A 1 106 ? 6.031 10.516 6.309 1 96.62 106 LYS A O 1
ATOM 815 N N . ALA A 1 107 ? 7.059 11.016 4.363 1 98.38 107 ALA A N 1
ATOM 816 C CA . ALA A 1 107 ? 7.41 12.359 4.82 1 98.38 107 ALA A CA 1
ATOM 817 C C . ALA A 1 107 ? 6.164 13.195 5.078 1 98.38 107 ALA A C 1
ATOM 819 O O . ALA A 1 107 ? 6.082 13.906 6.082 1 98.38 107 ALA A O 1
ATOM 820 N N . ALA A 1 108 ? 5.258 13.133 4.156 1 98.69 108 ALA A N 1
ATOM 821 C CA . ALA A 1 108 ? 4 13.859 4.32 1 98.69 108 ALA A CA 1
ATOM 822 C C . ALA A 1 108 ? 3.246 13.375 5.559 1 98.69 108 ALA A C 1
ATOM 824 O O . ALA A 1 108 ? 2.656 14.18 6.285 1 98.69 108 ALA A O 1
ATOM 825 N N . ILE A 1 109 ? 3.229 12.102 5.812 1 98.19 109 ILE A N 1
ATOM 826 C CA . ILE A 1 109 ? 2.557 11.516 6.969 1 98.19 109 ILE A CA 1
ATOM 827 C C . ILE A 1 109 ? 3.201 12.031 8.258 1 98.19 109 ILE A C 1
ATOM 829 O O . ILE A 1 109 ? 2.508 12.305 9.234 1 98.19 109 ILE A O 1
ATOM 833 N N . ASP A 1 110 ? 4.465 12.188 8.242 1 97.94 110 ASP A N 1
ATOM 834 C CA . ASP A 1 110 ? 5.145 12.789 9.383 1 97.94 110 ASP A CA 1
ATOM 835 C C . ASP A 1 110 ? 4.586 14.18 9.68 1 97.94 110 ASP A C 1
ATOM 837 O O . ASP A 1 110 ? 4.426 14.562 10.844 1 97.94 110 ASP A O 1
ATOM 841 N N . GLY A 1 111 ? 4.305 14.891 8.617 1 98.5 111 GLY A N 1
ATOM 842 C CA . GLY A 1 111 ? 3.678 16.188 8.773 1 98.5 111 GLY A CA 1
ATOM 843 C C . GLY A 1 111 ? 2.301 16.125 9.406 1 98.5 111 GLY A C 1
ATOM 844 O O . GLY A 1 111 ? 1.931 16.984 10.203 1 98.5 111 GLY A O 1
ATOM 845 N N . LEU A 1 112 ? 1.574 15.133 9.062 1 98.31 112 LEU A N 1
ATOM 846 C CA . LEU A 1 112 ? 0.251 14.93 9.641 1 98.31 112 LEU A CA 1
ATOM 847 C C . LEU A 1 112 ? 0.351 14.617 11.133 1 98.31 112 LEU A C 1
ATOM 849 O O . LEU A 1 112 ? -0.499 15.039 11.922 1 98.31 112 LEU A O 1
ATOM 853 N N . VAL A 1 113 ? 1.349 13.812 11.516 1 97.62 113 VAL A N 1
ATOM 854 C CA . VAL A 1 113 ? 1.588 13.508 12.922 1 97.62 113 VAL A CA 1
ATOM 855 C C . VAL A 1 113 ? 1.934 14.789 13.672 1 97.62 113 VAL A C 1
ATOM 857 O O . VAL A 1 113 ? 1.368 15.07 14.734 1 97.62 113 VAL A O 1
ATOM 860 N N . ASP A 1 114 ? 2.818 15.594 13.047 1 97.31 114 ASP A N 1
ATOM 861 C CA . ASP A 1 114 ? 3.221 16.859 13.656 1 97.31 114 ASP A CA 1
ATOM 862 C C . ASP A 1 114 ? 2.02 17.781 13.852 1 97.31 114 ASP A C 1
ATOM 864 O O . ASP A 1 114 ? 1.95 18.516 14.844 1 97.31 114 ASP A O 1
ATOM 868 N N . ALA A 1 115 ? 1.104 17.734 12.945 1 97.62 115 ALA A N 1
ATOM 869 C CA . ALA A 1 115 ? -0.063 18.609 12.969 1 97.62 115 ALA A CA 1
ATOM 870 C C . ALA A 1 115 ? -1.112 18.094 13.953 1 97.62 115 ALA A C 1
ATOM 872 O O . ALA A 1 115 ? -2.129 18.75 14.18 1 97.62 115 ALA A O 1
ATOM 873 N N . GLY A 1 116 ? -0.916 16.859 14.453 1 97.25 116 GLY A N 1
ATOM 874 C CA . GLY A 1 116 ? -1.821 16.312 15.445 1 97.25 116 GLY A CA 1
ATOM 875 C C . GLY A 1 116 ? -2.949 15.5 14.836 1 97.25 116 GLY A C 1
ATOM 876 O O . GLY A 1 116 ? -3.871 15.078 15.539 1 97.25 116 GLY A O 1
ATOM 877 N N . VAL A 1 117 ? -2.936 15.297 13.547 1 97.62 117 VAL A N 1
ATOM 878 C CA . VAL A 1 117 ? -3.975 14.523 12.875 1 97.62 117 VAL A CA 1
ATOM 879 C C . VAL A 1 117 ? -3.859 13.055 13.273 1 97.62 117 VAL A C 1
ATOM 881 O O . VAL A 1 117 ? -4.867 12.398 13.539 1 97.62 117 VAL A O 1
ATOM 884 N N . LEU A 1 118 ? -2.658 12.586 13.305 1 96.56 118 LEU A N 1
ATOM 885 C CA . LEU A 1 118 ? -2.35 11.203 13.648 1 96.56 118 LEU A CA 1
ATOM 886 C C . LEU A 1 118 ? -1.54 11.133 14.938 1 96.56 118 LEU A C 1
ATOM 888 O O . LEU A 1 118 ? -0.673 11.977 15.18 1 96.56 118 LEU A O 1
ATOM 892 N N . GLU A 1 119 ? -1.79 10.133 15.695 1 92.25 119 GLU A N 1
ATOM 893 C CA . GLU A 1 119 ? -1.025 9.922 16.922 1 92.25 119 GLU A CA 1
ATOM 894 C C . GLU A 1 119 ? 0.415 9.523 16.609 1 92.25 119 GLU A C 1
ATOM 896 O O . GLU A 1 119 ? 1.351 10.016 17.25 1 92.25 119 GLU A O 1
ATOM 901 N N . ASP A 1 120 ? 0.529 8.531 15.742 1 90.81 120 ASP A N 1
ATOM 902 C CA . ASP A 1 120 ? 1.815 7.98 15.328 1 90.81 120 ASP A CA 1
ATOM 903 C C . ASP A 1 120 ? 1.719 7.359 13.938 1 90.81 120 ASP A C 1
ATOM 905 O O . ASP A 1 120 ? 0.621 7.172 13.406 1 90.81 120 ASP A O 1
ATOM 909 N N . ASP A 1 121 ? 2.914 7.121 13.32 1 88.81 121 ASP A N 1
ATOM 910 C CA . ASP A 1 121 ? 2.891 6.559 11.969 1 88.81 121 ASP A CA 1
ATOM 911 C C . ASP A 1 121 ? 3.34 5.098 11.977 1 88.81 121 ASP A C 1
ATOM 913 O O . ASP A 1 121 ? 3.676 4.543 10.93 1 88.81 121 ASP A O 1
ATOM 917 N N . ASP A 1 122 ? 3.363 4.527 13.164 1 85.44 122 ASP A N 1
ATOM 918 C CA . ASP A 1 122 ? 3.766 3.125 13.242 1 85.44 122 ASP A CA 1
ATOM 919 C C . ASP A 1 122 ? 2.627 2.201 12.82 1 85.44 122 ASP A C 1
ATOM 921 O O . ASP A 1 122 ? 1.454 2.572 12.906 1 85.44 122 ASP A O 1
ATOM 925 N N . HIS A 1 123 ? 2.934 0.941 12.414 1 82.19 123 HIS A N 1
ATOM 926 C CA . HIS A 1 123 ? 1.998 0.006 11.797 1 82.19 123 HIS A CA 1
ATOM 927 C C . HIS A 1 123 ? 0.917 -0.42 12.789 1 82.19 123 HIS A C 1
ATOM 929 O O . HIS A 1 123 ? -0.097 -1 12.391 1 82.19 123 HIS A O 1
ATOM 935 N N . THR A 1 124 ? 1.049 -0.185 14.086 1 81.38 124 THR A N 1
ATOM 936 C CA . THR A 1 124 ? 0.032 -0.532 15.078 1 81.38 124 THR A CA 1
ATOM 937 C C . THR A 1 124 ? -1.085 0.507 15.094 1 81.38 124 THR A C 1
ATOM 939 O O . THR A 1 124 ? -2.182 0.24 15.586 1 81.38 124 THR A O 1
ATOM 942 N N . ARG A 1 125 ? -0.792 1.69 14.539 1 87.38 125 ARG A N 1
ATOM 943 C CA . ARG A 1 125 ? -1.754 2.787 14.594 1 87.38 125 ARG A CA 1
ATOM 944 C C . ARG A 1 125 ? -2.156 3.236 13.195 1 87.38 125 ARG A C 1
ATOM 946 O O . ARG A 1 125 ? -3.24 3.789 13 1 87.38 125 ARG A O 1
ATOM 953 N N . LEU A 1 126 ? -1.262 2.973 12.281 1 91.12 126 LEU A N 1
ATOM 954 C CA . LEU A 1 126 ? -1.493 3.48 10.93 1 91.12 126 LEU A CA 1
ATOM 955 C C . LEU A 1 126 ? -1.448 2.348 9.914 1 91.12 126 LEU A C 1
ATOM 957 O O . LEU A 1 126 ? -0.466 1.606 9.844 1 91.12 126 LEU A O 1
ATOM 961 N N . LEU A 1 127 ? -2.52 2.182 9.219 1 89.56 127 LEU A N 1
ATOM 962 C CA . LEU A 1 127 ? -2.543 1.321 8.039 1 89.56 127 LEU A CA 1
ATOM 963 C C . LEU A 1 127 ? -2.227 2.117 6.777 1 89.56 127 LEU A C 1
ATOM 965 O O . LEU A 1 127 ? -2.848 3.15 6.516 1 89.56 127 LEU A O 1
ATOM 969 N N . GLY A 1 128 ? -1.307 1.596 5.988 1 91 128 GLY A N 1
ATOM 970 C CA . GLY A 1 128 ? -0.869 2.295 4.789 1 91 128 GLY A CA 1
ATOM 971 C C . GLY A 1 128 ? 0.412 3.082 4.992 1 91 128 GLY A C 1
ATOM 972 O O . GLY A 1 128 ? 1.167 2.818 5.93 1 91 128 GLY A O 1
ATOM 973 N N . PRO A 1 129 ? 0.69 4.102 4.191 1 94.88 129 PRO A N 1
ATOM 974 C CA . PRO A 1 129 ? -0.159 4.531 3.08 1 94.88 129 PRO A CA 1
ATOM 975 C C . PRO A 1 129 ? -0.319 3.451 2.01 1 94.88 129 PRO A C 1
ATOM 977 O O . PRO A 1 129 ? 0.66 2.803 1.632 1 94.88 129 PRO A O 1
ATOM 980 N N . ASP A 1 130 ? -1.488 3.146 1.607 1 93.62 130 ASP A N 1
ATOM 981 C CA . ASP A 1 130 ? -1.777 2.361 0.411 1 93.62 130 ASP A CA 1
ATOM 982 C C . ASP A 1 130 ? -1.827 3.25 -0.83 1 93.62 130 ASP A C 1
ATOM 984 O O . ASP A 1 130 ? -2.691 4.121 -0.941 1 93.62 130 ASP A O 1
ATOM 988 N N . MET A 1 131 ? -0.921 3.002 -1.763 1 93.5 131 MET A N 1
ATOM 989 C CA . MET A 1 131 ? -0.649 3.949 -2.84 1 93.5 131 MET A CA 1
ATOM 990 C C . MET A 1 131 ? -1.637 3.768 -3.986 1 93.5 131 MET A C 1
ATOM 992 O O . MET A 1 131 ? -1.982 2.639 -4.34 1 93.5 131 MET A O 1
ATOM 996 N N . ARG A 1 132 ? -2.041 4.922 -4.504 1 92.19 132 ARG A N 1
ATOM 997 C CA . ARG A 1 132 ? -2.92 4.98 -5.664 1 92.19 132 ARG A CA 1
ATOM 998 C C . ARG A 1 132 ? -2.426 6.016 -6.672 1 92.19 132 ARG A C 1
ATOM 1000 O O . ARG A 1 132 ? -1.725 6.961 -6.309 1 92.19 132 ARG A O 1
ATOM 1007 N N . LEU A 1 133 ? -2.818 5.742 -7.883 1 91.31 133 LEU A N 1
ATOM 1008 C CA . LEU A 1 133 ? -2.566 6.73 -8.93 1 91.31 133 LEU A CA 1
ATOM 1009 C C . LEU A 1 133 ? -3.805 7.586 -9.172 1 91.31 133 LEU A C 1
ATOM 1011 O O . LEU A 1 133 ? -4.914 7.062 -9.289 1 91.31 133 LEU A O 1
ATOM 1015 N N . GLY A 1 134 ? -3.594 8.898 -9.164 1 91.19 134 GLY A N 1
ATOM 1016 C CA . GLY A 1 134 ? -4.676 9.828 -9.453 1 91.19 134 GLY A CA 1
ATOM 1017 C C . GLY A 1 134 ? -4.574 10.453 -10.828 1 91.19 134 GLY A C 1
ATOM 1018 O O . GLY A 1 134 ? -3.797 9.992 -11.672 1 91.19 134 GLY A O 1
ATOM 1019 N N . SER A 1 135 ? -5.395 11.469 -11.023 1 92.88 135 SER A N 1
ATOM 1020 C CA . SER A 1 135 ? -5.422 12.172 -12.305 1 92.88 135 SER A CA 1
ATOM 1021 C C . SER A 1 135 ? -4.156 13 -12.508 1 92.88 135 SER A C 1
ATOM 1023 O O . SER A 1 135 ? -3.398 13.227 -11.562 1 92.88 135 SER A O 1
ATOM 1025 N N . LEU A 1 136 ? -3.955 13.398 -13.742 1 94.69 136 LEU A N 1
ATOM 1026 C CA . LEU A 1 136 ? -2.801 14.227 -14.078 1 94.69 136 LEU A CA 1
ATOM 1027 C C . LEU A 1 136 ? -2.93 15.617 -13.453 1 94.69 136 LEU A C 1
ATOM 1029 O O . LEU A 1 136 ? -4.004 16.219 -13.5 1 94.69 136 LEU A O 1
ATOM 1033 N N . VAL A 1 137 ? -1.977 16.094 -12.797 1 96.44 137 VAL A N 1
ATOM 1034 C CA . VAL A 1 137 ? -1.877 17.453 -12.281 1 96.44 137 VAL A CA 1
ATOM 1035 C C . VAL A 1 137 ? -0.55 18.078 -12.711 1 96.44 137 VAL A C 1
ATOM 1037 O O . VAL A 1 137 ? 0.509 17.469 -12.555 1 96.44 137 VAL A O 1
ATOM 1040 N N . LYS A 1 138 ? -0.651 19.281 -13.281 1 96.12 138 LYS A N 1
ATOM 1041 C CA . LYS A 1 138 ? 0.569 19.953 -13.703 1 96.12 138 LYS A CA 1
ATOM 1042 C C . LYS A 1 138 ? 1.551 20.094 -12.539 1 96.12 138 LYS A C 1
ATOM 1044 O O . LYS A 1 138 ? 1.183 20.547 -11.453 1 96.12 138 LYS A O 1
ATOM 1049 N N . GLY A 1 139 ? 2.812 19.578 -12.766 1 96.19 139 GLY A N 1
ATOM 1050 C CA . GLY A 1 139 ? 3.854 19.672 -11.758 1 96.19 139 GLY A CA 1
ATOM 1051 C C . GLY A 1 139 ? 3.854 18.5 -10.797 1 96.19 139 GLY A C 1
ATOM 1052 O O . GLY A 1 139 ? 4.785 18.344 -10 1 96.19 139 GLY A O 1
ATOM 1053 N N . GLY A 1 140 ? 2.738 17.719 -10.828 1 96.69 140 GLY A N 1
ATOM 1054 C CA . GLY A 1 140 ? 2.627 16.594 -9.898 1 96.69 140 GLY A CA 1
ATOM 1055 C C . GLY A 1 140 ? 2.111 17.016 -8.531 1 96.69 140 GLY A C 1
ATOM 1056 O O . GLY A 1 140 ? 2.279 18.172 -8.125 1 96.69 140 GLY A O 1
ATOM 1057 N N . GLN A 1 141 ? 1.472 16.078 -7.918 1 97.94 141 GLN A N 1
ATOM 1058 C CA . GLN A 1 141 ? 0.844 16.422 -6.648 1 97.94 141 GLN A CA 1
ATOM 1059 C C . GLN A 1 141 ? 0.604 15.188 -5.797 1 97.94 141 GLN A C 1
ATOM 1061 O O . GLN A 1 141 ? 0.304 14.117 -6.324 1 97.94 141 GLN A O 1
ATOM 1066 N N . LEU A 1 142 ? 0.795 15.312 -4.484 1 98.31 142 LEU A N 1
ATOM 1067 C CA . LEU A 1 142 ? 0.431 14.266 -3.545 1 98.31 142 LEU A CA 1
ATOM 1068 C C . LEU A 1 142 ? -0.851 14.617 -2.799 1 98.31 142 LEU A C 1
ATOM 1070 O O . LEU A 1 142 ? -1.05 15.773 -2.414 1 98.31 142 LEU A O 1
ATOM 1074 N N . ALA A 1 143 ? -1.691 13.664 -2.629 1 98.06 143 ALA A N 1
ATOM 1075 C CA . ALA A 1 143 ? -2.836 13.789 -1.731 1 98.06 143 ALA A CA 1
ATOM 1076 C C . ALA A 1 143 ? -2.918 12.602 -0.774 1 98.06 143 ALA A C 1
ATOM 1078 O O . ALA A 1 143 ? -2.529 11.492 -1.124 1 98.06 143 ALA A O 1
ATOM 1079 N N . LEU A 1 144 ? -3.316 12.844 0.46 1 97.56 144 LEU A N 1
ATOM 1080 C CA . LEU A 1 144 ? -3.508 11.82 1.484 1 97.56 144 LEU A CA 1
ATOM 1081 C C . LEU A 1 144 ? -4.965 11.766 1.928 1 97.56 144 LEU A C 1
ATOM 1083 O O . LEU A 1 144 ? -5.504 12.75 2.439 1 97.56 144 LEU A O 1
ATOM 1087 N N . CYS A 1 145 ? -5.621 10.656 1.716 1 95.75 145 CYS A N 1
ATOM 1088 C CA . CYS A 1 145 ? -6.953 10.398 2.256 1 95.75 145 CYS A CA 1
ATOM 1089 C C . CYS A 1 145 ? -6.871 9.641 3.576 1 95.75 145 CYS A C 1
ATOM 1091 O O . CYS A 1 145 ? -6.469 8.477 3.605 1 95.75 145 CYS A O 1
ATOM 1093 N N . VAL A 1 146 ? -7.207 10.289 4.633 1 95.06 146 VAL A N 1
ATOM 1094 C CA . VAL A 1 146 ? -7.066 9.742 5.98 1 95.06 146 VAL A CA 1
ATOM 1095 C C . VAL A 1 146 ? -8.438 9.328 6.516 1 95.06 146 VAL A C 1
ATOM 1097 O O . VAL A 1 146 ? -9.336 10.164 6.652 1 95.06 146 VAL A O 1
ATOM 1100 N N . ARG A 1 147 ? -8.57 8.078 6.789 1 92.06 147 ARG A N 1
ATOM 1101 C CA . ARG A 1 147 ? -9.82 7.535 7.316 1 92.06 147 ARG A CA 1
ATOM 1102 C C . ARG A 1 147 ? -9.641 7.051 8.75 1 92.06 147 ARG A C 1
ATOM 1104 O O . ARG A 1 147 ? -8.719 6.281 9.039 1 92.06 147 ARG A O 1
ATOM 1111 N N . GLU A 1 148 ? -10.555 7.488 9.586 1 91.38 148 GLU A N 1
ATOM 1112 C CA . GLU A 1 148 ? -10.516 7.043 10.977 1 91.38 148 GLU A CA 1
ATOM 1113 C C . GLU A 1 148 ? -10.812 5.551 11.086 1 91.38 148 GLU A C 1
ATOM 1115 O O . GLU A 1 148 ? -11.719 5.043 10.422 1 91.38 148 GLU A O 1
ATOM 1120 N N . LEU A 1 149 ? -9.969 4.906 11.867 1 87.69 149 LEU A N 1
ATOM 1121 C CA . LEU A 1 149 ? -10.219 3.498 12.141 1 87.69 149 LEU A CA 1
ATOM 1122 C C . LEU A 1 149 ? -10.695 3.297 13.578 1 87.69 149 LEU A C 1
ATOM 1124 O O . LEU A 1 149 ? -10.094 3.826 14.516 1 87.69 149 LEU A O 1
ATOM 1128 N N . GLY A 1 150 ? -11.859 2.625 13.727 1 77.56 150 GLY A N 1
ATOM 1129 C CA . GLY A 1 150 ? -12.344 2.301 15.062 1 77.56 150 GLY A CA 1
ATOM 1130 C C . GLY A 1 150 ? -11.547 1.196 15.734 1 77.56 150 GLY A C 1
ATOM 1131 O O . GLY A 1 150 ? -10.695 0.565 15.102 1 77.56 150 GLY A O 1
ATOM 1132 N N . SER A 1 151 ? -11.977 1.125 17.062 1 64.94 151 SER A N 1
ATOM 1133 C CA . SER A 1 151 ? -11.383 0.043 17.828 1 64.94 151 SER A CA 1
ATOM 1134 C C . SER A 1 151 ? -11.758 -1.319 17.266 1 64.94 151 SER A C 1
ATOM 1136 O O . SER A 1 151 ? -12.914 -1.547 16.906 1 64.94 151 SER A O 1
ATOM 1138 N N . GLY A 1 152 ? -10.922 -2.061 16.625 1 60.19 152 GLY A N 1
ATOM 1139 C CA . GLY A 1 152 ? -11.195 -3.389 16.094 1 60.19 152 GLY A CA 1
ATOM 1140 C C . GLY A 1 152 ? -11.156 -3.447 14.578 1 60.19 152 GLY A C 1
ATOM 1141 O O . GLY A 1 152 ? -11.188 -4.531 13.992 1 60.19 152 GLY A O 1
ATOM 1142 N N . GLU A 1 153 ? -11.492 -2.066 14.102 1 56.84 153 GLU A N 1
ATOM 1143 C CA . GLU A 1 153 ? -11.43 -1.98 12.648 1 56.84 153 GLU A CA 1
ATOM 1144 C C . GLU A 1 153 ? -9.977 -1.998 12.156 1 56.84 153 GLU A C 1
ATOM 1146 O O . GLU A 1 153 ? -9.078 -1.509 12.852 1 56.84 153 GLU A O 1
ATOM 1151 N N . GLY A 1 154 ? -9.555 -2.766 11.297 1 56.41 154 GLY A N 1
ATOM 1152 C CA . GLY A 1 154 ? -8.305 -2.305 10.719 1 56.41 154 GLY A CA 1
ATOM 1153 C C . GLY A 1 154 ? -7.543 -3.4 9.992 1 56.41 154 GLY A C 1
ATOM 1154 O O . GLY A 1 154 ? -7.039 -3.189 8.891 1 56.41 154 GLY A O 1
ATOM 1155 N N . TRP A 1 155 ? -6.82 -4.328 10.992 1 52.12 155 TRP A N 1
ATOM 1156 C CA . TRP A 1 155 ? -5.812 -5.188 10.375 1 52.12 155 TRP A CA 1
ATOM 1157 C C . TRP A 1 155 ? -6.469 -6.367 9.664 1 52.12 155 TRP A C 1
ATOM 1159 O O . TRP A 1 155 ? -7.543 -6.824 10.062 1 52.12 155 TRP A O 1
ATOM 1169 N N . ILE A 1 156 ? -6.605 -6.301 8.43 1 45.97 156 ILE A N 1
ATOM 1170 C CA . ILE A 1 156 ? -7.172 -7.469 7.77 1 45.97 156 ILE A CA 1
ATOM 1171 C C . ILE A 1 156 ? -6.941 -8.711 8.625 1 45.97 156 ILE A C 1
ATOM 1173 O O . ILE A 1 156 ? -5.805 -9.023 8.984 1 45.97 156 ILE A O 1
ATOM 1177 N N . ASP A 1 157 ? -7.652 -8.992 9.672 1 39.28 157 ASP A N 1
ATOM 1178 C CA . ASP A 1 157 ? -7.539 -10.359 10.172 1 39.28 157 ASP A CA 1
ATOM 1179 C C . ASP A 1 157 ? -7.566 -11.367 9.023 1 39.28 157 ASP A C 1
ATOM 1181 O O . ASP A 1 157 ? -8.609 -11.586 8.414 1 39.28 157 ASP A O 1
ATOM 1185 N N . LEU A 1 158 ? -6.535 -11.438 8.211 1 38.41 158 LEU A N 1
ATOM 1186 C CA . LEU A 1 158 ? -6.531 -12.609 7.344 1 38.41 158 LEU A CA 1
ATOM 1187 C C . LEU A 1 158 ? -6.926 -13.859 8.117 1 38.41 158 LEU A C 1
ATOM 1189 O O . LEU A 1 158 ? -6.379 -14.133 9.188 1 38.41 158 LEU A O 1
ATOM 1193 N N . GLY A 1 159 ? -8.141 -14.148 8.383 1 34.22 159 GLY A N 1
ATOM 1194 C CA . GLY A 1 159 ? -8.648 -15.328 9.062 1 34.22 159 GLY A CA 1
ATOM 1195 C C . GLY A 1 159 ? -7.629 -16.438 9.188 1 34.22 159 GLY A C 1
ATOM 1196 O O . GLY A 1 159 ? -6.758 -16.594 8.328 1 34.22 159 GLY A O 1
ATOM 1197 N N . SER A 1 160 ? -7.094 -16.969 10.352 1 32.59 160 SER A N 1
ATOM 1198 C CA . SER A 1 160 ? -6.523 -18.266 10.664 1 32.59 160 SER A CA 1
ATOM 1199 C C . SER A 1 160 ? -7.094 -19.359 9.758 1 32.59 160 SER A C 1
ATOM 1201 O O . SER A 1 160 ? -7.121 -20.531 10.133 1 32.59 160 SER A O 1
ATOM 1203 N N . GLY A 1 161 ? -8 -19.047 8.945 1 30.27 161 GLY A N 1
ATOM 1204 C CA . GLY A 1 161 ? -8.68 -20.172 8.32 1 30.27 161 GLY A CA 1
ATOM 1205 C C . GLY A 1 161 ? -7.75 -21.078 7.535 1 30.27 161 GLY A C 1
ATOM 1206 O O . GLY A 1 161 ? -8.203 -21.922 6.766 1 30.27 161 GLY A O 1
ATOM 1207 N N . ALA A 1 162 ? -6.488 -20.797 7.285 1 31.02 162 ALA A N 1
ATOM 1208 C CA . ALA A 1 162 ? -5.852 -21.906 6.59 1 31.02 162 ALA A CA 1
ATOM 1209 C C . ALA A 1 162 ? -5.844 -23.156 7.453 1 31.02 162 ALA A C 1
ATOM 1211 O O . ALA A 1 162 ? -5.258 -24.172 7.074 1 31.02 162 ALA A O 1
ATOM 1212 N N . THR A 1 163 ? -6.203 -23.125 8.766 1 26.72 163 THR A N 1
ATOM 1213 C CA . THR A 1 163 ? -6.09 -24.422 9.43 1 26.72 163 THR A CA 1
ATOM 1214 C C . THR A 1 163 ? -7.262 -25.328 9.062 1 26.72 163 THR A C 1
ATOM 1216 O O . THR A 1 163 ? -7.43 -26.391 9.641 1 26.72 163 THR A O 1
ATOM 1219 N N . GLY A 1 164 ? -8.047 -25.156 8.039 1 21.14 164 GLY A N 1
ATOM 1220 C CA . GLY A 1 164 ? -8.727 -26.438 7.879 1 21.14 164 GLY A CA 1
ATOM 1221 C C . GLY A 1 164 ? -7.797 -27.578 7.5 1 21.14 164 GLY A C 1
ATOM 1222 O O . GLY A 1 164 ? -6.699 -27.328 6.992 1 21.14 164 GLY A O 1
ATOM 1223 N N . MET B 1 1 ? -8.43 -17.453 26.312 1 23.95 1 MET B N 1
ATOM 1224 C CA . MET B 1 1 ? -8.281 -17.703 24.891 1 23.95 1 MET B CA 1
ATOM 1225 C C . MET B 1 1 ? -9.219 -16.828 24.078 1 23.95 1 MET B C 1
ATOM 1227 O O . MET B 1 1 ? -10.43 -17.031 24.062 1 23.95 1 MET B O 1
ATOM 1231 N N . THR B 1 2 ? -8.922 -15.508 24.031 1 22.7 2 THR B N 1
ATOM 1232 C CA . THR B 1 2 ? -9.812 -14.461 23.531 1 22.7 2 THR B CA 1
ATOM 1233 C C . THR B 1 2 ? -10.023 -14.602 22.031 1 22.7 2 THR B C 1
ATOM 1235 O O . THR B 1 2 ? -9.07 -14.516 21.25 1 22.7 2 THR B O 1
ATOM 1238 N N . THR B 1 3 ? -11 -15.328 21.734 1 23.84 3 THR B N 1
ATOM 1239 C CA . THR B 1 3 ? -11.445 -15.617 20.375 1 23.84 3 THR B CA 1
ATOM 1240 C C . THR B 1 3 ? -11.93 -14.344 19.688 1 23.84 3 THR B C 1
ATOM 1242 O O . THR B 1 3 ? -12.828 -13.664 20.188 1 23.84 3 THR B O 1
ATOM 1245 N N . PHE B 1 4 ? -11.102 -13.734 19.031 1 26.98 4 PHE B N 1
ATOM 1246 C CA . PHE B 1 4 ? -11.43 -12.469 18.375 1 26.98 4 PHE B CA 1
ATOM 1247 C C . PHE B 1 4 ? -12.555 -12.656 17.375 1 26.98 4 PHE B C 1
ATOM 1249 O O . PHE B 1 4 ? -12.555 -13.617 16.594 1 26.98 4 PHE B O 1
ATOM 1256 N N . PRO B 1 5 ? -13.672 -11.992 17.438 1 26.5 5 PRO B N 1
ATOM 1257 C CA . PRO B 1 5 ? -14.844 -12.219 16.578 1 26.5 5 PRO B CA 1
ATOM 1258 C C . PRO B 1 5 ? -14.547 -11.984 15.102 1 26.5 5 PRO B C 1
ATOM 1260 O O . PRO B 1 5 ? -13.609 -11.25 14.766 1 26.5 5 PRO B O 1
ATOM 1263 N N . PRO B 1 6 ? -15.148 -12.641 14.117 1 25.42 6 PRO B N 1
ATOM 1264 C CA . PRO B 1 6 ? -14.984 -12.664 12.656 1 25.42 6 PRO B CA 1
ATOM 1265 C C . PRO B 1 6 ? -15.148 -11.281 12.023 1 25.42 6 PRO B C 1
ATOM 1267 O O . PRO B 1 6 ? -15.836 -10.422 12.578 1 25.42 6 PRO B O 1
ATOM 1270 N N . PHE B 1 7 ? -14.234 -10.875 11.172 1 27.67 7 PHE B N 1
ATOM 1271 C CA . PHE B 1 7 ? -14.164 -9.617 10.438 1 27.67 7 PHE B CA 1
ATOM 1272 C C . PHE B 1 7 ? -15.508 -9.289 9.797 1 27.67 7 PHE B C 1
ATOM 1274 O O . PHE B 1 7 ? -16.047 -10.094 9.031 1 27.67 7 PHE B O 1
ATOM 1281 N N . ALA B 1 8 ? -16.266 -8.484 10.305 1 27.2 8 ALA B N 1
ATOM 1282 C CA . ALA B 1 8 ? -17.531 -8.094 9.68 1 27.2 8 ALA B CA 1
ATOM 1283 C C . ALA B 1 8 ? -17.281 -7.43 8.328 1 27.2 8 ALA B C 1
ATOM 1285 O O . ALA B 1 8 ? -16.516 -6.473 8.227 1 27.2 8 ALA B O 1
ATOM 1286 N N . SER B 1 9 ? -17.312 -8.047 7.121 1 27.88 9 SER B N 1
ATOM 1287 C CA . SER B 1 9 ? -17.281 -7.625 5.727 1 27.88 9 SER B CA 1
ATOM 1288 C C . SER B 1 9 ? -18.094 -6.352 5.512 1 27.88 9 SER B C 1
ATOM 1290 O O . SER B 1 9 ? -19.125 -6.145 6.156 1 27.88 9 SER B O 1
ATOM 1292 N N . ALA B 1 10 ? -17.484 -5.195 5.148 1 29.66 10 ALA B N 1
ATOM 1293 C CA . ALA B 1 10 ? -18.375 -4.098 4.777 1 29.66 10 ALA B CA 1
ATOM 1294 C C . ALA B 1 10 ? -19.547 -4.602 3.938 1 29.66 10 ALA B C 1
ATOM 1296 O O . ALA B 1 10 ? -19.375 -5.496 3.104 1 29.66 10 ALA B O 1
ATOM 1297 N N . PRO B 1 11 ? -20.781 -4.359 4.344 1 28.62 11 PRO B N 1
ATOM 1298 C CA . PRO B 1 11 ? -21.891 -4.949 3.586 1 28.62 11 PRO B CA 1
ATOM 1299 C C . PRO B 1 11 ? -21.844 -4.598 2.102 1 28.62 11 PRO B C 1
ATOM 1301 O O . PRO B 1 11 ? -21.422 -3.492 1.74 1 28.62 11 PRO B O 1
ATOM 1304 N N . ALA B 1 12 ? -21.844 -5.48 1.121 1 32.12 12 ALA B N 1
ATOM 1305 C CA . ALA B 1 12 ? -22.047 -5.391 -0.322 1 32.12 12 ALA B CA 1
ATOM 1306 C C . ALA B 1 12 ? -23.172 -4.41 -0.658 1 32.12 12 ALA B C 1
ATOM 1308 O O . ALA B 1 12 ? -24.125 -4.262 0.106 1 32.12 12 ALA B O 1
ATOM 1309 N N . PRO B 1 13 ? -22.812 -3.215 -1.353 1 28.66 13 PRO B N 1
ATOM 1310 C CA . PRO B 1 13 ? -24.094 -2.648 -1.767 1 28.66 13 PRO B CA 1
ATOM 1311 C C . PRO B 1 13 ? -25.141 -3.719 -2.08 1 28.66 13 PRO B C 1
ATOM 1313 O O . PRO B 1 13 ? -24.781 -4.859 -2.391 1 28.66 13 PRO B O 1
ATOM 1316 N N . ALA B 1 14 ? -26.438 -3.396 -1.812 1 33.41 14 ALA B N 1
ATOM 1317 C CA . ALA B 1 14 ? -27.594 -4.289 -1.894 1 33.41 14 ALA B CA 1
ATOM 1318 C C . ALA B 1 14 ? -27.625 -5.02 -3.232 1 33.41 14 ALA B C 1
ATOM 1320 O O . ALA B 1 14 ? -28.531 -5.824 -3.482 1 33.41 14 ALA B O 1
ATOM 1321 N N . GLY B 1 15 ? -27.25 -4.383 -4.414 1 35.25 15 GLY B N 1
ATOM 1322 C CA . GLY B 1 15 ? -27.531 -5.363 -5.449 1 35.25 15 GLY B CA 1
ATOM 1323 C C . GLY B 1 15 ? -26.797 -6.672 -5.246 1 35.25 15 GLY B C 1
ATOM 1324 O O . GLY B 1 15 ? -25.562 -6.688 -5.129 1 35.25 15 GLY B O 1
ATOM 1325 N N . ALA B 1 16 ? -27.312 -7.578 -4.496 1 42.03 16 ALA B N 1
ATOM 1326 C CA . ALA B 1 16 ? -26.938 -8.789 -3.771 1 42.03 16 ALA B CA 1
ATOM 1327 C C . ALA B 1 16 ? -25.984 -9.641 -4.598 1 42.03 16 ALA B C 1
ATOM 1329 O O . ALA B 1 16 ? -26.406 -10.531 -5.332 1 42.03 16 ALA B O 1
ATOM 1330 N N . GLY B 1 17 ? -25.234 -9.031 -5.574 1 48.25 17 GLY B N 1
ATOM 1331 C CA . GLY B 1 17 ? -24.469 -10.062 -6.254 1 48.25 17 GLY B CA 1
ATOM 1332 C C . GLY B 1 17 ? -23.531 -10.828 -5.328 1 48.25 17 GLY B C 1
ATOM 1333 O O . GLY B 1 17 ? -23.453 -10.523 -4.137 1 48.25 17 GLY B O 1
ATOM 1334 N N . PRO B 1 18 ? -23.266 -12.016 -5.68 1 60.38 18 PRO B N 1
ATOM 1335 C CA . PRO B 1 18 ? -22.453 -12.906 -4.832 1 60.38 18 PRO B CA 1
ATOM 1336 C C . PRO B 1 18 ? -21.234 -12.211 -4.234 1 60.38 18 PRO B C 1
ATOM 1338 O O . PRO B 1 18 ? -20.719 -11.258 -4.82 1 60.38 18 PRO B O 1
ATOM 1341 N N . ALA B 1 19 ? -21.078 -12.281 -2.967 1 74.81 19 ALA B N 1
ATOM 1342 C CA . ALA B 1 19 ? -19.906 -11.789 -2.242 1 74.81 19 ALA B CA 1
ATOM 1343 C C . ALA B 1 19 ? -18.641 -11.945 -3.076 1 74.81 19 ALA B C 1
ATOM 1345 O O . ALA B 1 19 ? -18.5 -12.922 -3.82 1 74.81 19 ALA B O 1
ATOM 1346 N N . PRO B 1 20 ? -17.891 -10.875 -3.191 1 83.62 20 PRO B N 1
ATOM 1347 C CA . PRO B 1 20 ? -16.656 -10.984 -3.979 1 83.62 20 PRO B CA 1
ATOM 1348 C C . PRO B 1 20 ? -15.789 -12.172 -3.564 1 83.62 20 PRO B C 1
ATOM 1350 O O . PRO B 1 20 ? -15.742 -12.523 -2.385 1 83.62 20 PRO B O 1
ATOM 1353 N N . ARG B 1 21 ? -15.281 -12.852 -4.504 1 90.88 21 ARG B N 1
ATOM 1354 C CA . ARG B 1 21 ? -14.391 -13.969 -4.223 1 90.88 21 ARG B CA 1
ATOM 1355 C C . ARG B 1 21 ? -13.062 -13.492 -3.65 1 90.88 21 ARG B C 1
ATOM 1357 O O . ARG B 1 21 ? -12.516 -12.477 -4.102 1 90.88 21 ARG B O 1
ATOM 1364 N N . VAL B 1 22 ? -12.586 -14.172 -2.639 1 92.81 22 VAL B N 1
ATOM 1365 C CA . VAL B 1 22 ? -11.305 -13.875 -2.004 1 92.81 22 VAL B CA 1
ATOM 1366 C C . VAL B 1 22 ? -10.492 -15.156 -1.85 1 92.81 22 VAL B C 1
ATOM 1368 O O . VAL B 1 22 ? -11.016 -16.188 -1.413 1 92.81 22 VAL B O 1
ATOM 1371 N N . PHE B 1 23 ? -9.242 -15.125 -2.215 1 95.5 23 PHE B N 1
ATOM 1372 C CA . PHE B 1 23 ? -8.32 -16.234 -2.029 1 95.5 23 PHE B CA 1
ATOM 1373 C C . PHE B 1 23 ? -7.035 -15.773 -1.365 1 95.5 23 PHE B C 1
ATOM 1375 O O . PHE B 1 23 ? -6.523 -14.695 -1.684 1 95.5 23 PHE B O 1
ATOM 1382 N N . THR B 1 24 ? -6.496 -16.531 -0.452 1 96.25 24 THR B N 1
ATOM 1383 C CA . THR B 1 24 ? -5.199 -16.25 0.154 1 96.25 24 THR B CA 1
ATOM 1384 C C . THR B 1 24 ? -4.148 -17.25 -0.331 1 96.25 24 THR B C 1
ATOM 1386 O O . THR B 1 24 ? -4.32 -18.469 -0.189 1 96.25 24 THR B O 1
ATOM 1389 N N . VAL B 1 25 ? -3.141 -16.75 -0.899 1 97.88 25 VAL B N 1
ATOM 1390 C CA . VAL B 1 25 ? -2.016 -17.562 -1.362 1 97.88 25 VAL B CA 1
ATOM 1391 C C . VAL B 1 25 ? -0.812 -17.344 -0.447 1 97.88 25 VAL B C 1
ATOM 1393 O O . VAL B 1 25 ? -0.253 -16.234 -0.397 1 97.88 25 VAL B O 1
ATOM 1396 N N . THR B 1 26 ? -0.416 -18.312 0.247 1 98.06 26 THR B N 1
ATOM 1397 C CA . THR B 1 26 ? 0.717 -18.234 1.162 1 98.06 26 THR B CA 1
ATOM 1398 C C . THR B 1 26 ? 1.95 -18.906 0.562 1 98.06 26 THR B C 1
ATOM 1400 O O . THR B 1 26 ? 1.901 -20.062 0.17 1 98.06 26 THR B O 1
ATOM 1403 N N . LEU B 1 27 ? 3.029 -18.219 0.439 1 98.56 27 LEU B N 1
ATOM 1404 C CA . LEU B 1 27 ? 4.273 -18.781 -0.077 1 98.56 27 LEU B CA 1
ATOM 1405 C C . LEU B 1 27 ? 5.012 -19.547 1.008 1 98.56 27 LEU B C 1
ATOM 1407 O O . LEU B 1 27 ? 4.773 -19.344 2.199 1 98.56 27 LEU B O 1
ATOM 1411 N N . PRO B 1 28 ? 5.828 -20.453 0.586 1 98.06 28 PRO B N 1
ATOM 1412 C CA . PRO B 1 28 ? 6.586 -21.188 1.598 1 98.06 28 PRO B CA 1
ATOM 1413 C C . PRO B 1 28 ? 7.453 -20.281 2.469 1 98.06 28 PRO B C 1
ATOM 1415 O O . PRO B 1 28 ? 7.98 -19.281 1.985 1 98.06 28 PRO B O 1
ATOM 1418 N N . ALA B 1 29 ? 7.633 -20.625 3.684 1 97.94 29 ALA B N 1
ATOM 1419 C CA . ALA B 1 29 ? 8.492 -19.875 4.598 1 97.94 29 ALA B CA 1
ATOM 1420 C C . ALA B 1 29 ? 9.961 -20.031 4.227 1 97.94 29 ALA B C 1
ATOM 1422 O O . ALA B 1 29 ? 10.344 -21.047 3.627 1 97.94 29 ALA B O 1
ATOM 1423 N N . GLY B 1 30 ? 10.734 -19.078 4.535 1 9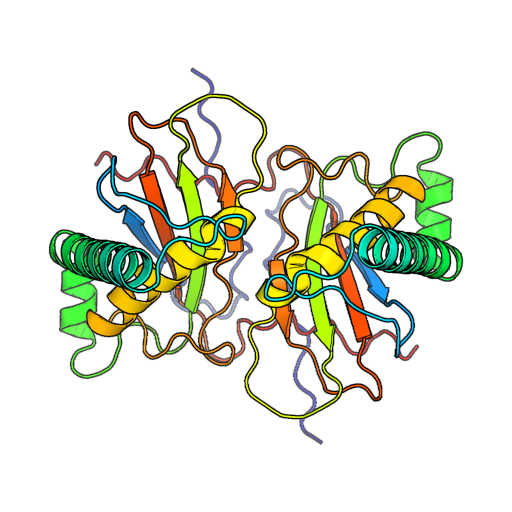7.88 30 GLY B N 1
ATOM 1424 C CA . GLY B 1 30 ? 12.18 -19.203 4.434 1 97.88 30 GLY B CA 1
ATOM 1425 C C . GLY B 1 30 ? 12.727 -18.781 3.078 1 97.88 30 GLY B C 1
ATOM 1426 O O . GLY B 1 30 ? 13.922 -18.922 2.818 1 97.88 30 GLY B O 1
ATOM 1427 N N . LEU B 1 31 ? 11.898 -18.312 2.219 1 98.19 31 LEU B N 1
ATOM 1428 C CA . LEU B 1 31 ? 12.367 -17.859 0.91 1 98.19 31 LEU B CA 1
ATOM 1429 C C . LEU B 1 31 ? 13.211 -16.594 1.036 1 98.19 31 LEU B C 1
ATOM 1431 O O . LEU B 1 31 ? 12.922 -15.727 1.864 1 98.19 31 LEU B O 1
ATOM 1435 N N . PRO B 1 32 ? 14.234 -16.562 0.187 1 97.56 32 PRO B N 1
ATOM 1436 C CA . PRO B 1 32 ? 14.93 -15.273 0.149 1 97.56 32 PRO B CA 1
ATOM 1437 C C . PRO B 1 32 ? 14.047 -14.133 -0.363 1 97.56 32 PRO B C 1
ATOM 1439 O O . PRO B 1 32 ? 13.273 -14.328 -1.308 1 97.56 32 PRO B O 1
ATOM 1442 N N . LEU B 1 33 ? 14.156 -12.984 0.282 1 97.88 33 LEU B N 1
ATOM 1443 C CA . LEU B 1 33 ? 13.305 -11.852 -0.076 1 97.88 33 LEU B CA 1
ATOM 1444 C C . LEU B 1 33 ? 14.148 -10.672 -0.547 1 97.88 33 LEU B C 1
ATOM 1446 O O . LEU B 1 33 ? 15.312 -10.547 -0.166 1 97.88 33 LEU B O 1
ATOM 1450 N N . LEU B 1 34 ? 13.531 -9.93 -1.405 1 97.19 34 LEU B N 1
ATOM 1451 C CA . LEU B 1 34 ? 14.125 -8.664 -1.831 1 97.19 34 LEU B CA 1
ATOM 1452 C C . LEU B 1 34 ? 13.672 -7.52 -0.931 1 97.19 34 LEU B C 1
ATOM 1454 O O . LEU B 1 34 ? 12.508 -7.461 -0.536 1 97.19 34 LEU B O 1
ATOM 1458 N N . ASN B 1 35 ? 14.594 -6.691 -0.573 1 95.38 35 ASN B N 1
ATOM 1459 C CA . ASN B 1 35 ? 14.344 -5.5 0.23 1 95.38 35 ASN B CA 1
ATOM 1460 C C . ASN B 1 35 ? 14.664 -4.227 -0.545 1 95.38 35 ASN B C 1
ATOM 1462 O O . ASN B 1 35 ? 15.742 -4.109 -1.143 1 95.38 35 ASN B O 1
ATOM 1466 N N . ALA B 1 36 ? 13.727 -3.24 -0.561 1 92.69 36 ALA B N 1
ATOM 1467 C CA . ALA B 1 36 ? 13.852 -2.025 -1.361 1 92.69 36 ALA B CA 1
ATOM 1468 C C . ALA B 1 36 ? 15.047 -1.193 -0.915 1 92.69 36 ALA B C 1
ATOM 1470 O O . ALA B 1 36 ? 15.547 -0.357 -1.672 1 92.69 36 ALA B O 1
ATOM 1471 N N . ASN B 1 37 ? 15.531 -1.473 0.296 1 89.62 37 ASN B N 1
ATOM 1472 C CA . ASN B 1 37 ? 16.656 -0.703 0.825 1 89.62 37 ASN B CA 1
ATOM 1473 C C . ASN B 1 37 ? 17.984 -1.341 0.465 1 89.62 37 ASN B C 1
ATOM 1475 O O . ASN B 1 37 ? 19.047 -0.787 0.768 1 89.62 37 ASN B O 1
ATOM 1479 N N . GLN B 1 38 ? 17.875 -2.482 -0.131 1 91.69 38 GLN B N 1
ATOM 1480 C CA . GLN B 1 38 ? 19.078 -3.176 -0.549 1 91.69 38 GLN B CA 1
ATOM 1481 C C . GLN B 1 38 ? 19.25 -3.119 -2.064 1 91.69 38 GLN B C 1
ATOM 1483 O O . GLN B 1 38 ? 18.281 -2.971 -2.801 1 91.69 38 GLN B O 1
ATOM 1488 N N . ARG B 1 39 ? 20.438 -3.215 -2.479 1 91.25 39 ARG B N 1
ATOM 1489 C CA . ARG B 1 39 ? 20.75 -3.227 -3.904 1 91.25 39 ARG B CA 1
ATOM 1490 C C . ARG B 1 39 ? 21.688 -4.387 -4.25 1 91.25 39 ARG B C 1
ATOM 1492 O O . ARG B 1 39 ? 22.844 -4.172 -4.598 1 91.25 39 ARG B O 1
ATOM 1499 N N . PRO B 1 40 ? 21.188 -5.504 -4.199 1 93.69 40 PRO B N 1
ATOM 1500 C CA . PRO B 1 40 ? 22.031 -6.648 -4.562 1 93.69 40 PRO B CA 1
ATOM 1501 C C . PRO B 1 40 ? 22.469 -6.625 -6.027 1 93.69 40 PRO B C 1
ATOM 1503 O O . PRO B 1 40 ? 21.891 -5.887 -6.832 1 93.69 40 PRO B O 1
ATOM 1506 N N . HIS B 1 41 ? 23.516 -7.48 -6.281 1 97 41 HIS B N 1
ATOM 1507 C CA . HIS B 1 41 ? 23.922 -7.672 -7.668 1 97 41 HIS B CA 1
ATOM 1508 C C . HIS B 1 41 ? 22.75 -8.117 -8.531 1 97 41 HIS B C 1
ATOM 1510 O O . HIS B 1 41 ? 21.891 -8.883 -8.07 1 97 41 HIS B O 1
ATOM 1516 N N . TYR B 1 42 ? 22.75 -7.668 -9.859 1 96.19 42 TYR B N 1
ATOM 1517 C CA . TYR B 1 42 ? 21.609 -7.879 -10.734 1 96.19 42 TYR B CA 1
ATOM 1518 C C . TYR B 1 42 ? 21.297 -9.359 -10.883 1 96.19 42 TYR B C 1
ATOM 1520 O O . TYR B 1 42 ? 20.141 -9.758 -10.977 1 96.19 42 TYR B O 1
ATOM 1528 N N . ARG B 1 43 ? 22.344 -10.188 -10.906 1 97.81 43 ARG B N 1
ATOM 1529 C CA . ARG B 1 43 ? 22.156 -11.625 -11.039 1 97.81 43 ARG B CA 1
ATOM 1530 C C . ARG B 1 43 ? 21.422 -12.195 -9.828 1 97.81 43 ARG B C 1
ATOM 1532 O O . ARG B 1 43 ? 20.516 -13.023 -9.969 1 97.81 43 ARG B O 1
ATOM 1539 N N . ARG B 1 44 ? 21.875 -11.766 -8.648 1 97.69 44 ARG B N 1
ATOM 1540 C CA . ARG B 1 44 ? 21.25 -12.211 -7.414 1 97.69 44 ARG B CA 1
ATOM 1541 C C . ARG B 1 44 ? 19.797 -11.734 -7.34 1 97.69 44 ARG B C 1
ATOM 1543 O O . ARG B 1 44 ? 18.906 -12.492 -6.938 1 97.69 44 ARG B O 1
ATOM 1550 N N . ARG B 1 45 ? 19.547 -10.539 -7.723 1 97.75 45 ARG B N 1
ATOM 1551 C CA . ARG B 1 45 ? 18.188 -10 -7.754 1 97.75 45 ARG B CA 1
ATOM 1552 C C . ARG B 1 45 ? 17.297 -10.82 -8.68 1 97.75 45 ARG B C 1
ATOM 1554 O O . ARG B 1 45 ? 16.172 -11.148 -8.32 1 97.75 45 ARG B O 1
ATOM 1561 N N . ALA B 1 46 ? 17.781 -11.133 -9.844 1 98.12 46 ALA B N 1
ATOM 1562 C CA . ALA B 1 46 ? 17.031 -11.914 -10.812 1 98.12 46 ALA B CA 1
ATOM 1563 C C . ALA B 1 46 ? 16.703 -13.305 -10.273 1 98.12 46 ALA B C 1
ATOM 1565 O O . ALA B 1 46 ? 15.602 -13.82 -10.469 1 98.12 46 ALA B O 1
ATOM 1566 N N . GLU B 1 47 ? 17.688 -13.844 -9.602 1 98.38 47 GLU B N 1
ATOM 1567 C CA . GLU B 1 47 ? 17.516 -15.18 -9.023 1 98.38 47 GLU B CA 1
ATOM 1568 C C . GLU B 1 47 ? 16.422 -15.18 -7.961 1 98.38 47 GLU B C 1
ATOM 1570 O O . GLU B 1 47 ? 15.562 -16.062 -7.945 1 98.38 47 GLU B O 1
ATOM 1575 N N . ILE B 1 48 ? 16.453 -14.25 -7.078 1 98.56 48 ILE B N 1
ATOM 1576 C CA . ILE B 1 48 ? 15.461 -14.164 -6.008 1 98.56 48 ILE B CA 1
ATOM 1577 C C . ILE B 1 48 ? 14.078 -13.891 -6.602 1 98.56 48 ILE B C 1
ATOM 1579 O O . ILE B 1 48 ? 13.086 -14.516 -6.207 1 98.56 48 ILE B O 1
ATOM 1583 N N . THR B 1 49 ? 14.023 -13.008 -7.578 1 98.5 49 THR B N 1
ATOM 1584 C CA . THR B 1 49 ? 12.773 -12.688 -8.25 1 98.5 49 THR B CA 1
ATOM 1585 C C . THR B 1 49 ? 12.164 -13.938 -8.891 1 98.5 49 THR B C 1
ATOM 1587 O O . THR B 1 49 ? 10.977 -14.211 -8.727 1 98.5 49 THR B O 1
ATOM 1590 N N . LYS B 1 50 ? 12.977 -14.688 -9.539 1 98.75 50 LYS B N 1
ATOM 1591 C CA . LYS B 1 50 ? 12.523 -15.914 -10.188 1 98.75 50 LYS B CA 1
ATOM 1592 C C . LYS B 1 50 ? 12.016 -16.922 -9.164 1 98.75 50 LYS B C 1
ATOM 1594 O O . LYS B 1 50 ? 10.984 -17.562 -9.383 1 98.75 50 LYS B O 1
ATOM 1599 N N . ARG B 1 51 ? 12.75 -17.016 -8.102 1 98.75 51 ARG B N 1
ATOM 1600 C CA . ARG B 1 51 ? 12.367 -17.953 -7.055 1 98.75 51 ARG B CA 1
ATOM 1601 C C . ARG B 1 51 ? 11.023 -17.578 -6.438 1 98.75 51 ARG B C 1
ATOM 1603 O O . ARG B 1 51 ? 10.172 -18.438 -6.215 1 98.75 51 ARG B O 1
ATOM 1610 N N . LEU B 1 52 ? 10.805 -16.359 -6.156 1 98.81 52 LEU B N 1
ATOM 1611 C CA . LEU B 1 52 ? 9.562 -15.875 -5.57 1 98.81 52 LEU B CA 1
ATOM 1612 C C . LEU B 1 52 ? 8.398 -16.062 -6.543 1 98.81 52 LEU B C 1
ATOM 1614 O O . LEU B 1 52 ? 7.32 -16.5 -6.148 1 98.81 52 LEU B O 1
ATOM 1618 N N . ARG B 1 53 ? 8.656 -15.688 -7.789 1 98.69 53 ARG B N 1
ATOM 1619 C CA . ARG B 1 53 ? 7.66 -15.867 -8.836 1 98.69 53 ARG B CA 1
ATOM 1620 C C . ARG B 1 53 ? 7.254 -17.328 -8.961 1 98.69 53 ARG B C 1
ATOM 1622 O O . ARG B 1 53 ? 6.062 -17.656 -8.977 1 98.69 53 ARG B O 1
ATOM 1629 N N . GLY B 1 54 ? 8.258 -18.203 -8.961 1 98.75 54 GLY B N 1
ATOM 1630 C CA . GLY B 1 54 ? 7.992 -19.625 -9.039 1 98.75 54 GLY B CA 1
ATOM 1631 C C . GLY B 1 54 ? 7.262 -20.172 -7.828 1 98.75 54 GLY B C 1
ATOM 1632 O O . GLY B 1 54 ? 6.352 -20.984 -7.957 1 98.75 54 GLY B O 1
ATOM 1633 N N . ALA B 1 55 ? 7.625 -19.75 -6.688 1 98.81 55 ALA B N 1
ATOM 1634 C CA . ALA B 1 55 ? 6.988 -20.172 -5.449 1 98.81 55 ALA B CA 1
ATOM 1635 C C . ALA B 1 55 ? 5.516 -19.781 -5.418 1 98.81 55 ALA B C 1
ATOM 1637 O O . ALA B 1 55 ? 4.672 -20.531 -4.922 1 98.81 55 ALA B O 1
ATOM 1638 N N . ALA B 1 56 ? 5.238 -18.609 -5.926 1 98.75 56 ALA B N 1
ATOM 1639 C CA . ALA B 1 56 ? 3.85 -18.156 -5.98 1 98.75 56 ALA B CA 1
ATOM 1640 C C . ALA B 1 56 ? 3.025 -19.047 -6.918 1 98.75 56 ALA B C 1
ATOM 1642 O O . ALA B 1 56 ? 1.905 -19.438 -6.582 1 98.75 56 ALA B O 1
ATOM 1643 N N . MET B 1 57 ? 3.584 -19.344 -8.055 1 98.31 57 MET B N 1
ATOM 1644 C CA . MET B 1 57 ? 2.9 -20.219 -9 1 98.31 57 MET B CA 1
ATOM 1645 C C . MET B 1 57 ? 2.631 -21.578 -8.375 1 98.31 57 MET B C 1
ATOM 1647 O O . MET B 1 57 ? 1.538 -22.141 -8.523 1 98.31 57 MET B O 1
ATOM 1651 N N . GLU B 1 58 ? 3.645 -22.062 -7.695 1 98.25 58 GLU B N 1
ATOM 1652 C CA . GLU B 1 58 ? 3.5 -23.359 -7.047 1 98.25 58 GLU B CA 1
ATOM 1653 C C . GLU B 1 58 ? 2.443 -23.312 -5.945 1 98.25 58 GLU B C 1
ATOM 1655 O O . GLU B 1 58 ? 1.652 -24.25 -5.797 1 98.25 58 GLU B O 1
ATOM 1660 N N . ALA B 1 59 ? 2.449 -22.312 -5.172 1 98.44 59 ALA B N 1
ATOM 1661 C CA . ALA B 1 59 ? 1.458 -22.141 -4.109 1 98.44 59 ALA B CA 1
ATOM 1662 C C . ALA B 1 59 ? 0.041 -22.156 -4.68 1 98.44 59 ALA B C 1
ATOM 1664 O O . ALA B 1 59 ? -0.877 -22.703 -4.07 1 98.44 59 ALA B O 1
ATOM 1665 N N . VAL B 1 60 ? -0.115 -21.516 -5.82 1 98.25 60 VAL B N 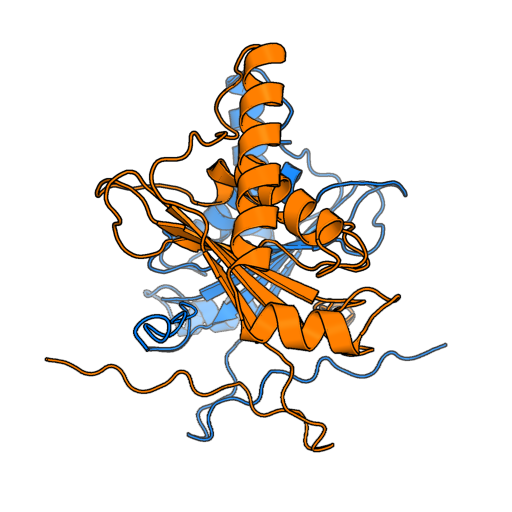1
ATOM 1666 C CA . VAL B 1 60 ? -1.411 -21.516 -6.492 1 98.25 60 VAL B CA 1
ATOM 1667 C C . VAL B 1 60 ? -1.793 -22.938 -6.883 1 98.25 60 VAL B C 1
ATOM 1669 O O . VAL B 1 60 ? -2.93 -23.359 -6.664 1 98.25 60 VAL B O 1
ATOM 1672 N N . SER B 1 61 ? -0.857 -23.672 -7.438 1 97.62 61 SER B N 1
ATOM 1673 C CA . SER B 1 61 ? -1.116 -25.031 -7.887 1 97.62 61 SER B CA 1
ATOM 1674 C C . SER B 1 61 ? -1.511 -25.938 -6.719 1 97.62 61 SER B C 1
ATOM 1676 O O . SER B 1 61 ? -2.223 -26.922 -6.906 1 97.62 61 SER B O 1
ATOM 1678 N N . GLU B 1 62 ? -1.075 -25.594 -5.523 1 97.38 62 GLU B N 1
ATOM 1679 C CA . GLU B 1 62 ? -1.346 -26.406 -4.344 1 97.38 62 GLU B CA 1
ATOM 1680 C C . GLU B 1 62 ? -2.637 -25.969 -3.656 1 97.38 62 GLU B C 1
ATOM 1682 O O . GLU B 1 62 ? -3.088 -26.609 -2.703 1 97.38 62 GLU B O 1
ATOM 1687 N N . HIS B 1 63 ? -3.199 -24.922 -4.109 1 97.06 63 HIS B N 1
ATOM 1688 C CA . HIS B 1 63 ? -4.422 -24.375 -3.527 1 97.06 63 HIS B CA 1
ATOM 1689 C C . HIS B 1 63 ? -5.66 -24.938 -4.219 1 97.06 63 HIS B C 1
ATOM 1691 O O . HIS B 1 63 ? -6.078 -24.438 -5.258 1 97.06 63 HIS B O 1
ATOM 1697 N N . ARG B 1 64 ? -6.387 -25.906 -3.641 1 96.19 64 ARG B N 1
ATOM 1698 C CA . ARG B 1 64 ? -7.453 -26.672 -4.273 1 96.19 64 ARG B CA 1
ATOM 1699 C C . ARG B 1 64 ? -8.586 -25.766 -4.734 1 96.19 64 ARG B C 1
ATOM 1701 O O . ARG B 1 64 ? -8.992 -25.812 -5.898 1 96.19 64 ARG B O 1
ATOM 1708 N N . ALA B 1 65 ? -9.023 -24.922 -3.832 1 95.75 65 ALA B N 1
ATOM 1709 C CA . ALA B 1 65 ? -10.148 -24.047 -4.164 1 95.75 65 ALA B CA 1
ATOM 1710 C C . ALA B 1 65 ? -9.797 -23.094 -5.305 1 95.75 65 ALA B C 1
ATOM 1712 O O . ALA B 1 65 ? -10.625 -22.828 -6.172 1 95.75 65 ALA B O 1
ATOM 1713 N N . LEU B 1 66 ? -8.609 -22.641 -5.246 1 96.19 66 LEU B N 1
ATOM 1714 C CA . LEU B 1 66 ? -8.148 -21.719 -6.289 1 96.19 66 LEU B CA 1
ATOM 1715 C C . LEU B 1 66 ? -8.016 -22.453 -7.625 1 96.19 66 LEU B C 1
ATOM 1717 O O . LEU B 1 66 ? -8.398 -21.906 -8.664 1 96.19 66 LEU B O 1
ATOM 1721 N N . MET B 1 67 ? -7.57 -23.625 -7.602 1 96.56 67 MET B N 1
ATOM 1722 C CA . MET B 1 67 ? -7.406 -24.406 -8.828 1 96.56 67 MET B CA 1
ATOM 1723 C C . MET B 1 67 ? -8.758 -24.703 -9.461 1 96.56 67 MET B C 1
ATOM 1725 O O . MET B 1 67 ? -8.898 -24.672 -10.688 1 96.56 67 MET B O 1
ATOM 1729 N N . VAL B 1 68 ? -9.727 -25 -8.656 1 97.06 68 VAL B N 1
ATOM 1730 C CA . VAL B 1 68 ? -11.07 -25.25 -9.156 1 97.06 68 VAL B CA 1
ATOM 1731 C C . VAL B 1 68 ? -11.609 -23.984 -9.836 1 97.06 68 VAL B C 1
ATOM 1733 O O . VAL B 1 68 ? -12.172 -24.047 -10.93 1 97.06 68 VAL B O 1
ATOM 1736 N N . ALA B 1 69 ? -11.406 -22.891 -9.148 1 96.5 69 ALA B N 1
ATOM 1737 C CA . ALA B 1 69 ? -11.859 -21.609 -9.703 1 96.5 69 ALA B CA 1
ATOM 1738 C C . ALA B 1 69 ? -11.164 -21.312 -11.023 1 96.5 69 ALA B C 1
ATOM 1740 O O . ALA B 1 69 ? -11.789 -20.828 -11.969 1 96.5 69 ALA B O 1
ATOM 1741 N N . LEU B 1 70 ? -9.906 -21.562 -11.102 1 96.81 70 LEU B N 1
ATOM 1742 C CA . LEU B 1 70 ? -9.117 -21.328 -12.305 1 96.81 70 LEU B CA 1
ATOM 1743 C C . LEU B 1 70 ? -9.602 -22.203 -13.461 1 96.81 70 LEU B C 1
ATOM 1745 O O . LEU B 1 70 ? -9.711 -21.734 -14.594 1 96.81 70 LEU B O 1
ATOM 1749 N N . ALA B 1 71 ? -9.898 -23.422 -13.141 1 96.31 71 ALA B N 1
ATOM 1750 C CA . ALA B 1 71 ? -10.398 -24.344 -14.156 1 96.31 71 ALA B CA 1
ATOM 1751 C C . ALA B 1 71 ? -11.719 -23.859 -14.742 1 96.31 71 ALA B C 1
ATOM 1753 O O . ALA B 1 71 ? -11.953 -23.969 -15.945 1 96.31 71 ALA B O 1
ATOM 1754 N N . ALA B 1 72 ? -12.477 -23.281 -13.891 1 95.31 72 ALA B N 1
ATOM 1755 C CA . ALA B 1 72 ? -13.797 -22.812 -14.305 1 95.31 72 ALA B CA 1
ATOM 1756 C C . ALA B 1 72 ? -13.688 -21.562 -15.164 1 95.31 72 ALA B C 1
ATOM 1758 O O . ALA B 1 72 ? -14.555 -21.281 -15.992 1 95.31 72 ALA B O 1
ATOM 1759 N N . SER B 1 73 ? -12.695 -20.812 -14.992 1 93.12 73 SER B N 1
ATOM 1760 C CA . SER B 1 73 ? -12.539 -19.531 -15.695 1 93.12 73 SER B CA 1
ATOM 1761 C C . SER B 1 73 ? -11.727 -19.703 -16.969 1 93.12 73 SER B C 1
ATOM 1763 O O . SER B 1 73 ? -11.711 -18.812 -17.828 1 93.12 73 SER B O 1
ATOM 1765 N N . SER B 1 74 ? -11.125 -20.828 -17.188 1 89.31 74 SER B N 1
ATOM 1766 C CA . SER B 1 74 ? -10.266 -21.062 -18.344 1 89.31 74 SER B CA 1
ATOM 1767 C C . SER B 1 74 ? -11.039 -20.922 -19.656 1 89.31 74 SER B C 1
ATOM 1769 O O . SER B 1 74 ? -12.18 -21.375 -19.766 1 89.31 74 SER B O 1
ATOM 1771 N N . PRO B 1 75 ? -10.438 -20.109 -20.609 1 90.88 75 PRO B N 1
ATOM 1772 C CA . PRO B 1 75 ? -9.039 -19.688 -20.734 1 90.88 75 PRO B CA 1
ATOM 1773 C C . PRO B 1 75 ? -8.797 -18.266 -20.234 1 90.88 75 PRO B C 1
ATOM 1775 O O . PRO B 1 75 ? -7.688 -17.75 -20.344 1 90.88 75 PRO B O 1
ATOM 1778 N N . GLU B 1 76 ? -9.766 -17.688 -19.75 1 93.75 76 GLU B N 1
ATOM 1779 C CA . GLU B 1 76 ? -9.633 -16.312 -19.25 1 93.75 76 GLU B CA 1
ATOM 1780 C C . GLU B 1 76 ? -9.016 -16.297 -17.844 1 93.75 76 GLU B C 1
ATOM 1782 O O . GLU B 1 76 ? -9.133 -17.281 -17.109 1 93.75 76 GLU B O 1
ATOM 1787 N N . PRO B 1 77 ? -8.297 -15.227 -17.562 1 95.19 77 PRO B N 1
ATOM 1788 C CA . PRO B 1 77 ? -7.82 -15.109 -16.188 1 95.19 77 PRO B CA 1
ATOM 1789 C C . PRO B 1 77 ? -8.953 -15.141 -15.156 1 95.19 77 PRO B C 1
ATOM 1791 O O . PRO B 1 77 ? -10.086 -14.766 -15.477 1 95.19 77 PRO B O 1
ATOM 1794 N N . LEU B 1 78 ? -8.641 -15.562 -13.984 1 96.06 78 LEU B N 1
ATOM 1795 C CA . LEU B 1 78 ? -9.656 -15.68 -12.938 1 96.06 78 LEU B CA 1
ATOM 1796 C C . LEU B 1 78 ? -10.227 -14.312 -12.586 1 96.06 78 LEU B C 1
ATOM 1798 O O . LEU B 1 78 ? -11.453 -14.141 -12.531 1 96.06 78 LEU B O 1
ATOM 1802 N N . PHE B 1 79 ? -9.359 -13.367 -12.352 1 94.31 79 PHE B N 1
ATOM 1803 C CA . PHE B 1 79 ? -9.797 -12.016 -12.016 1 94.31 79 PHE B CA 1
ATOM 1804 C C . PHE B 1 79 ? -9.32 -11.016 -13.07 1 94.31 79 PHE B C 1
ATOM 1806 O O . PHE B 1 79 ? -8.125 -10.906 -13.328 1 94.31 79 PHE B O 1
ATOM 1813 N N . GLN B 1 80 ? -10.211 -10.273 -13.625 1 92.06 80 GLN B N 1
ATOM 1814 C CA . GLN B 1 80 ? -9.852 -9.18 -14.516 1 92.06 80 GLN B CA 1
ATOM 1815 C C . GLN B 1 80 ? -9.312 -7.984 -13.727 1 92.06 80 GLN B C 1
ATOM 1817 O O . GLN B 1 80 ? -8.398 -7.297 -14.18 1 92.06 80 GLN B O 1
ATOM 1822 N N . ARG B 1 81 ? -9.977 -7.766 -12.57 1 91.5 81 ARG B N 1
ATOM 1823 C CA . ARG B 1 81 ? -9.531 -6.762 -11.617 1 91.5 81 ARG B CA 1
ATOM 1824 C C . ARG B 1 81 ? -9.477 -7.336 -10.203 1 91.5 81 ARG B C 1
ATOM 1826 O O . ARG B 1 81 ? -10.344 -8.117 -9.812 1 91.5 81 ARG B O 1
ATOM 1833 N N . ALA B 1 82 ? -8.492 -6.914 -9.484 1 92.88 82 ALA B N 1
ATOM 1834 C CA . ALA B 1 82 ? -8.352 -7.469 -8.141 1 92.88 82 ALA B CA 1
ATOM 1835 C C . ALA B 1 82 ? -7.676 -6.469 -7.207 1 92.88 82 ALA B C 1
ATOM 1837 O O . ALA B 1 82 ? -7.07 -5.496 -7.66 1 92.88 82 ALA B O 1
ATOM 1838 N N . HIS B 1 83 ? -7.926 -6.594 -6.031 1 91.38 83 HIS B N 1
ATOM 1839 C CA . HIS B 1 83 ? -7.18 -5.969 -4.945 1 91.38 83 HIS B CA 1
ATOM 1840 C C . HIS B 1 83 ? -6.316 -6.988 -4.211 1 91.38 83 HIS B C 1
ATOM 1842 O O . HIS B 1 83 ? -6.805 -8.055 -3.82 1 91.38 83 HIS B O 1
ATOM 1848 N N . VAL B 1 84 ? -5.062 -6.633 -4.016 1 94.5 84 VAL B N 1
ATOM 1849 C CA . VAL B 1 84 ? -4.168 -7.562 -3.334 1 94.5 84 VAL B CA 1
ATOM 1850 C C . VAL B 1 84 ? -3.652 -6.93 -2.043 1 94.5 84 VAL B C 1
ATOM 1852 O O . VAL B 1 84 ? -3.121 -5.816 -2.061 1 94.5 84 VAL B O 1
ATOM 1855 N N . LEU B 1 85 ? -3.801 -7.609 -0.96 1 94.31 85 LEU B N 1
ATOM 1856 C CA . LEU B 1 85 ? -3.094 -7.324 0.283 1 94.31 85 LEU B CA 1
ATOM 1857 C C . LEU B 1 85 ? -1.847 -8.195 0.412 1 94.31 85 LEU B C 1
ATOM 1859 O O . LEU B 1 85 ? -1.919 -9.414 0.27 1 94.31 85 LEU B O 1
ATOM 1863 N N . GLY B 1 86 ? -0.76 -7.562 0.55 1 96 86 GLY B N 1
ATOM 1864 C CA . GLY B 1 86 ? 0.475 -8.281 0.814 1 96 86 GLY B CA 1
ATOM 1865 C C . GLY B 1 86 ? 0.823 -8.352 2.289 1 96 86 GLY B C 1
ATOM 1866 O O . GLY B 1 86 ? 1.085 -7.324 2.92 1 96 86 GLY B O 1
ATOM 1867 N N . ILE B 1 87 ? 0.927 -9.555 2.785 1 96.06 87 ILE B N 1
ATOM 1868 C CA . ILE B 1 87 ? 1.177 -9.742 4.211 1 96.06 87 ILE B CA 1
ATOM 1869 C C . ILE B 1 87 ? 2.594 -10.266 4.422 1 96.06 87 ILE B C 1
ATOM 1871 O O . ILE B 1 87 ? 2.938 -11.352 3.9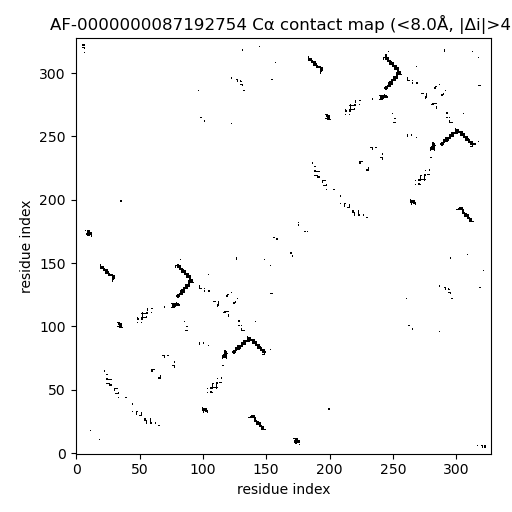43 1 96.06 87 ILE B O 1
ATOM 1875 N N . LEU B 1 88 ? 3.357 -9.516 5.125 1 96.81 88 LEU B N 1
ATOM 1876 C CA . LEU B 1 88 ? 4.688 -9.961 5.523 1 96.81 88 LEU B CA 1
ATOM 1877 C C . LEU B 1 88 ? 4.66 -10.586 6.914 1 96.81 88 LEU B C 1
ATOM 1879 O O . LEU B 1 88 ? 4.27 -9.93 7.883 1 96.81 88 LEU B O 1
ATOM 1883 N N . HIS B 1 89 ? 4.992 -11.836 7.02 1 96.81 89 HIS B N 1
ATOM 1884 C CA . HIS B 1 89 ? 5.246 -12.492 8.297 1 96.81 89 HIS B CA 1
ATOM 1885 C C . HIS B 1 89 ? 6.738 -12.508 8.625 1 96.81 89 HIS B C 1
ATOM 1887 O O . HIS B 1 89 ? 7.496 -13.297 8.055 1 96.81 89 HIS B O 1
ATOM 1893 N N . PRO B 1 90 ? 7.121 -11.664 9.531 1 95.56 90 PRO B N 1
ATOM 1894 C CA . PRO B 1 90 ? 8.555 -11.57 9.82 1 95.56 90 PRO B CA 1
ATOM 1895 C C . PRO B 1 90 ? 9.07 -12.773 10.617 1 95.56 90 PRO B C 1
ATOM 1897 O O . PRO B 1 90 ? 8.281 -13.516 11.195 1 95.56 90 PRO B O 1
ATOM 1900 N N . SER B 1 91 ? 10.375 -12.961 10.602 1 95.94 91 SER B N 1
ATOM 1901 C CA . SER B 1 91 ? 11.016 -14.055 11.328 1 95.94 91 SER B CA 1
ATOM 1902 C C . SER B 1 91 ? 11.352 -13.641 12.758 1 95.94 91 SER B C 1
ATOM 1904 O O . SER B 1 91 ? 11.609 -14.5 13.609 1 95.94 91 SER B O 1
ATOM 1906 N N . THR B 1 92 ? 11.422 -12.367 13.039 1 93.81 92 THR B N 1
ATOM 1907 C CA . THR B 1 92 ? 11.766 -11.852 14.359 1 93.81 92 THR B CA 1
ATOM 1908 C C . THR B 1 92 ? 10.867 -10.672 14.727 1 93.81 92 THR B C 1
ATOM 1910 O O . THR B 1 92 ? 10.211 -10.094 13.867 1 93.81 92 THR B O 1
ATOM 1913 N N . ARG B 1 93 ? 11 -10.516 16.031 1 88.81 93 ARG B N 1
ATOM 1914 C CA . ARG B 1 93 ? 10.281 -9.344 16.516 1 88.81 93 ARG B CA 1
ATOM 1915 C C . ARG B 1 93 ? 11.062 -8.062 16.25 1 88.81 93 ARG B C 1
ATOM 1917 O O . ARG B 1 93 ? 12.281 -8.102 16.047 1 88.81 93 ARG B O 1
ATOM 1924 N N . GLY B 1 94 ? 10.523 -6.996 15.969 1 86.88 94 GLY B N 1
ATOM 1925 C CA . GLY B 1 94 ? 11.18 -5.719 15.742 1 86.88 94 GLY B CA 1
ATOM 1926 C C . GLY B 1 94 ? 10.375 -4.785 14.852 1 86.88 94 GLY B C 1
ATOM 1927 O O . GLY B 1 94 ? 9.438 -5.215 14.18 1 86.88 94 GLY B O 1
ATOM 1928 N N . ARG B 1 95 ? 10.828 -3.58 14.883 1 84.5 95 ARG B N 1
ATOM 1929 C CA . ARG B 1 95 ? 10.18 -2.574 14.047 1 84.5 95 ARG B CA 1
ATOM 1930 C C . ARG B 1 95 ? 10.586 -2.734 12.586 1 84.5 95 ARG B C 1
ATOM 1932 O O . ARG B 1 95 ? 11.758 -2.943 12.281 1 84.5 95 ARG B O 1
ATOM 1939 N N . ARG B 1 96 ? 9.602 -2.799 11.812 1 89.25 96 ARG B N 1
ATOM 1940 C CA . ARG B 1 96 ? 9.859 -2.871 10.383 1 89.25 96 ARG B CA 1
ATOM 1941 C C . ARG B 1 96 ? 8.742 -2.205 9.594 1 89.25 96 ARG B C 1
ATOM 1943 O O . ARG B 1 96 ? 7.605 -2.109 10.07 1 89.25 96 ARG B O 1
ATOM 1950 N N . ASP B 1 97 ? 9.109 -1.768 8.406 1 89 97 ASP B N 1
ATOM 1951 C CA . ASP B 1 97 ? 8.156 -1.227 7.438 1 89 97 ASP B CA 1
ATOM 1952 C C . ASP B 1 97 ? 7.871 -2.232 6.324 1 89 97 ASP B C 1
ATOM 1954 O O . ASP B 1 97 ? 8.727 -2.479 5.469 1 89 97 ASP B O 1
ATOM 1958 N N . PRO B 1 98 ? 6.676 -2.76 6.363 1 92.12 98 PRO B N 1
ATOM 1959 C CA . PRO B 1 98 ? 6.41 -3.818 5.387 1 92.12 98 PRO B CA 1
ATOM 1960 C C . PRO B 1 98 ? 6.562 -3.338 3.943 1 92.12 98 PRO B C 1
ATOM 1962 O O . PRO B 1 98 ? 6.801 -4.148 3.041 1 92.12 98 PRO B O 1
ATOM 1965 N N . ALA B 1 99 ? 6.434 -2.025 3.701 1 91.88 99 ALA B N 1
ATOM 1966 C CA . ALA B 1 99 ? 6.562 -1.491 2.348 1 91.88 99 ALA B CA 1
ATOM 1967 C C . ALA B 1 99 ? 7.953 -1.759 1.783 1 91.88 99 ALA B C 1
ATOM 1969 O O . ALA B 1 99 ? 8.148 -1.749 0.565 1 91.88 99 ALA B O 1
ATOM 1970 N N . ASN B 1 100 ? 8.891 -2.041 2.672 1 93.62 100 ASN B N 1
ATOM 1971 C CA . ASN B 1 100 ? 10.266 -2.299 2.238 1 93.62 100 ASN B CA 1
ATOM 1972 C C . ASN B 1 100 ? 10.367 -3.609 1.466 1 93.62 100 ASN B C 1
ATOM 1974 O O . ASN B 1 100 ? 11.352 -3.842 0.758 1 93.62 100 ASN B O 1
ATOM 1978 N N . TRP B 1 101 ? 9.406 -4.426 1.562 1 96.69 101 TRP B N 1
ATOM 1979 C CA . TRP B 1 101 ? 9.438 -5.715 0.881 1 96.69 101 TRP B CA 1
ATOM 1980 C C . TRP B 1 101 ? 8.562 -5.695 -0.369 1 96.69 101 TRP B C 1
ATOM 1982 O O . TRP B 1 101 ? 8.266 -6.746 -0.943 1 96.69 101 TRP B O 1
ATOM 1992 N N . TYR B 1 102 ? 8.203 -4.539 -0.831 1 96.25 102 TYR B N 1
ATOM 1993 C CA . TYR B 1 102 ? 7.375 -4.34 -2.016 1 96.25 102 TYR B CA 1
ATOM 1994 C C . TYR B 1 102 ? 7.949 -5.09 -3.213 1 96.25 102 TYR B C 1
ATOM 1996 O O . TYR B 1 102 ? 7.223 -5.785 -3.926 1 96.25 102 TYR B O 1
ATOM 2004 N N . PRO B 1 103 ? 9.25 -5.109 -3.471 1 96.69 103 PRO B N 1
ATOM 2005 C CA . PRO B 1 103 ? 9.773 -5.836 -4.629 1 96.69 103 PRO B CA 1
ATOM 2006 C C . PRO B 1 103 ? 9.508 -7.336 -4.559 1 96.69 103 PRO B C 1
ATOM 2008 O O . PRO B 1 103 ? 9.273 -7.977 -5.586 1 96.69 103 PRO B O 1
ATOM 2011 N N . SER B 1 104 ? 9.609 -7.859 -3.387 1 98.44 104 SER B N 1
ATOM 2012 C CA . SER B 1 104 ? 9.312 -9.273 -3.209 1 98.44 104 SER B CA 1
ATOM 2013 C C . SER B 1 104 ? 7.855 -9.586 -3.531 1 98.44 104 SER B C 1
ATOM 2015 O O . SER B 1 104 ? 7.559 -10.586 -4.184 1 98.44 104 SER B O 1
ATOM 2017 N N . PHE B 1 105 ? 7.008 -8.742 -3.102 1 98.06 105 PHE B N 1
ATOM 2018 C CA . PHE B 1 105 ? 5.59 -8.938 -3.371 1 98.06 105 PHE B CA 1
ATOM 2019 C C . PHE B 1 105 ? 5.297 -8.805 -4.863 1 98.06 105 PHE B C 1
ATOM 2021 O O . PHE B 1 105 ? 4.473 -9.539 -5.406 1 98.06 105 PHE B O 1
ATOM 2028 N N . LYS B 1 106 ? 5.879 -7.852 -5.492 1 96.56 106 LYS B N 1
ATOM 2029 C CA . LYS B 1 106 ? 5.68 -7.699 -6.93 1 96.56 106 LYS B CA 1
ATOM 2030 C C . LYS B 1 106 ? 6.117 -8.953 -7.684 1 96.56 106 LYS B C 1
ATOM 2032 O O . LYS B 1 106 ? 5.457 -9.367 -8.633 1 96.56 106 LYS B O 1
ATOM 2037 N N . ALA B 1 107 ? 7.219 -9.547 -7.238 1 98.38 107 ALA B N 1
ATOM 2038 C CA . ALA B 1 107 ? 7.668 -10.797 -7.852 1 98.38 107 ALA B CA 1
ATOM 2039 C C . ALA B 1 107 ? 6.629 -11.906 -7.672 1 98.38 107 ALA B C 1
ATOM 2041 O O . ALA B 1 107 ? 6.344 -12.656 -8.609 1 98.38 107 ALA B O 1
ATOM 2042 N N . ALA B 1 108 ? 6.137 -12 -6.473 1 98.69 108 ALA B N 1
ATOM 2043 C CA . ALA B 1 108 ? 5.102 -12.992 -6.195 1 98.69 108 ALA B CA 1
ATOM 2044 C C . ALA B 1 108 ? 3.859 -12.75 -7.047 1 98.69 108 ALA B C 1
ATOM 2046 O O . ALA B 1 108 ? 3.238 -13.695 -7.539 1 98.69 108 ALA B O 1
ATOM 2047 N N . ILE B 1 109 ? 3.465 -11.516 -7.223 1 98.19 109 ILE B N 1
ATOM 2048 C CA . ILE B 1 109 ? 2.303 -11.141 -8.023 1 98.19 109 ILE B CA 1
ATOM 2049 C C . ILE B 1 109 ? 2.525 -11.547 -9.477 1 98.19 109 ILE B C 1
ATOM 2051 O O . ILE B 1 109 ? 1.601 -12.016 -10.148 1 98.19 109 ILE B O 1
ATOM 2055 N N . ASP B 1 110 ? 3.705 -11.414 -9.945 1 97.94 110 ASP B N 1
ATOM 2056 C CA . ASP B 1 110 ? 4.035 -11.906 -11.281 1 97.94 110 ASP B CA 1
ATOM 2057 C C . ASP B 1 110 ? 3.732 -13.391 -11.414 1 97.94 110 ASP B C 1
ATOM 2059 O O . ASP B 1 110 ? 3.246 -13.844 -12.453 1 97.94 110 ASP B O 1
ATOM 2063 N N . GLY B 1 111 ? 4.027 -14.102 -10.352 1 98.5 111 GLY B N 1
ATOM 2064 C CA . GLY B 1 111 ? 3.693 -15.516 -10.328 1 98.5 111 GLY B CA 1
ATOM 2065 C C . GLY B 1 111 ? 2.201 -15.781 -10.406 1 98.5 111 GLY B C 1
ATOM 2066 O O . GLY B 1 111 ? 1.768 -16.734 -11.055 1 98.5 111 GLY B O 1
ATOM 2067 N N . LEU B 1 112 ? 1.452 -14.969 -9.773 1 98.25 112 LEU B N 1
ATOM 2068 C CA . LEU B 1 112 ? -0 -15.094 -9.82 1 98.25 112 LEU B CA 1
ATOM 2069 C C . LEU B 1 112 ? -0.524 -14.828 -11.227 1 98.25 112 LEU B C 1
ATOM 2071 O O . LEU B 1 112 ? -1.483 -15.469 -11.672 1 98.25 112 LEU B O 1
ATOM 2075 N N . VAL B 1 113 ? 0.046 -13.836 -11.922 1 97.62 113 VAL B N 1
ATOM 2076 C CA . VAL B 1 113 ? -0.322 -13.547 -13.297 1 97.62 113 VAL B CA 1
ATOM 2077 C C . VAL B 1 113 ? -0.003 -14.75 -14.18 1 97.62 113 VAL B C 1
ATOM 2079 O O . VAL B 1 113 ? -0.843 -15.188 -14.977 1 97.62 113 VAL B O 1
ATOM 2082 N N . ASP B 1 114 ? 1.215 -15.312 -13.953 1 97.25 114 ASP B N 1
ATOM 2083 C CA . ASP B 1 114 ? 1.639 -16.484 -14.719 1 97.25 114 ASP B CA 1
ATOM 2084 C C . ASP B 1 114 ? 0.684 -17.656 -14.5 1 97.25 114 ASP B C 1
ATOM 2086 O O . ASP B 1 114 ? 0.421 -18.422 -15.43 1 97.25 114 ASP B O 1
ATOM 2090 N N . ALA B 1 115 ? 0.175 -17.766 -13.32 1 97.56 115 ALA B N 1
ATOM 2091 C CA . ALA B 1 115 ? -0.694 -18.875 -12.953 1 97.56 115 ALA B CA 1
ATOM 2092 C C . ALA B 1 115 ? -2.115 -18.656 -13.461 1 97.56 115 ALA B C 1
ATOM 2094 O O . ALA B 1 115 ? -2.973 -19.531 -13.328 1 97.56 115 ALA B O 1
ATOM 2095 N N . GLY B 1 116 ? -2.4 -17.438 -13.945 1 97.19 116 GLY B N 1
ATOM 2096 C CA . GLY B 1 116 ? -3.705 -17.125 -14.508 1 97.19 116 GLY B CA 1
ATOM 2097 C C . GLY 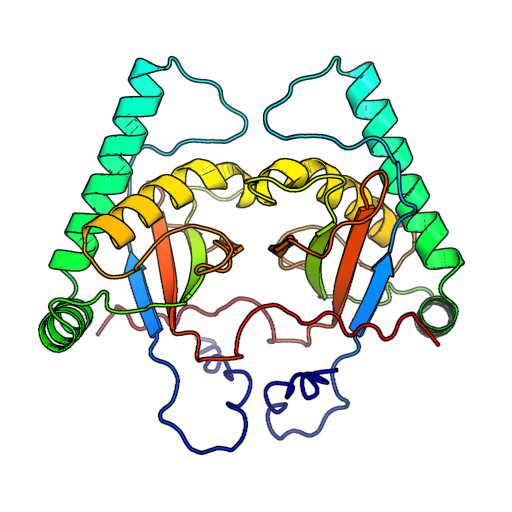B 1 116 ? -4.68 -16.562 -13.492 1 97.19 116 GLY B C 1
ATOM 2098 O O . GLY B 1 116 ? -5.863 -16.391 -13.797 1 97.19 116 GLY B O 1
ATOM 2099 N N . VAL B 1 117 ? -4.238 -16.312 -12.297 1 97.62 117 VAL B N 1
ATOM 2100 C CA . VAL B 1 117 ? -5.105 -15.766 -11.258 1 97.62 117 VAL B CA 1
ATOM 2101 C C . VAL B 1 117 ? -5.469 -14.32 -11.602 1 97.62 117 VAL B C 1
ATOM 2103 O O . VAL B 1 117 ? -6.621 -13.914 -11.438 1 97.62 117 VAL B O 1
ATOM 2106 N N . LEU B 1 118 ? -4.496 -13.602 -12.055 1 96.56 118 LEU B N 1
ATOM 2107 C CA . LEU B 1 118 ? -4.648 -12.203 -12.422 1 96.56 118 LEU B CA 1
ATOM 2108 C C . LEU B 1 118 ? -4.406 -12 -13.914 1 96.56 118 LEU B C 1
ATOM 2110 O O . LEU B 1 118 ? -3.527 -12.641 -14.5 1 96.56 118 LEU B O 1
ATOM 2114 N N . GLU B 1 119 ? -5.137 -11.109 -14.469 1 92.19 119 GLU B N 1
ATOM 2115 C CA . GLU B 1 119 ? -4.945 -10.781 -15.883 1 92.19 119 GLU B CA 1
ATOM 2116 C C . GLU B 1 119 ? -3.617 -10.062 -16.109 1 92.19 119 GLU B C 1
ATOM 2118 O O . GLU B 1 119 ? -2.902 -10.359 -17.062 1 92.19 119 GLU B O 1
ATOM 2123 N N . ASP B 1 120 ? -3.404 -9.047 -15.305 1 90.62 120 ASP B N 1
ATOM 2124 C CA . ASP B 1 120 ? -2.209 -8.211 -15.359 1 90.62 120 ASP B CA 1
ATOM 2125 C C . ASP B 1 120 ? -1.92 -7.57 -14 1 90.62 120 ASP B C 1
ATOM 2127 O O . ASP B 1 120 ? -2.758 -7.613 -13.102 1 90.62 120 ASP B O 1
ATOM 2131 N N . ASP B 1 121 ? -0.67 -7.047 -13.844 1 88.62 121 ASP B N 1
ATOM 2132 C CA . ASP B 1 121 ? -0.32 -6.453 -12.562 1 88.62 121 ASP B CA 1
ATOM 2133 C C . ASP B 1 121 ? -0.235 -4.93 -12.664 1 88.62 121 ASP B C 1
ATOM 2135 O O . ASP B 1 121 ? 0.323 -4.273 -11.789 1 88.62 121 ASP B O 1
ATOM 2139 N N . ASP B 1 122 ? -0.777 -4.41 -13.758 1 85.38 122 ASP B N 1
ATOM 2140 C CA . ASP B 1 122 ? -0.747 -2.959 -13.906 1 85.38 122 ASP B CA 1
ATOM 2141 C C . ASP B 1 122 ? -1.832 -2.297 -13.062 1 85.38 122 ASP B C 1
ATOM 2143 O O . ASP B 1 122 ? -2.84 -2.926 -12.734 1 85.38 122 ASP B O 1
ATOM 2147 N N . HIS B 1 123 ? -1.689 -0.989 -12.75 1 82.06 123 HIS B N 1
ATOM 2148 C CA . HIS B 1 123 ? -2.521 -0.26 -11.797 1 82.06 123 HIS B CA 1
ATOM 2149 C C . HIS B 1 123 ? -3.953 -0.132 -12.305 1 82.06 123 HIS B C 1
ATOM 2151 O O . HIS B 1 123 ? -4.855 0.225 -11.547 1 82.06 123 HIS B O 1
ATOM 2157 N N . THR B 1 124 ? -4.262 -0.391 -13.578 1 81.5 124 THR B N 1
ATOM 2158 C CA . THR B 1 124 ? -5.617 -0.325 -14.109 1 81.5 124 THR B CA 1
ATOM 2159 C C . THR B 1 124 ? -6.398 -1.587 -13.75 1 81.5 124 THR B C 1
ATOM 2161 O O . THR B 1 124 ? -7.633 -1.594 -13.797 1 81.5 124 THR B O 1
ATOM 2164 N N . ARG B 1 125 ? -5.672 -2.643 -13.406 1 87.44 125 ARG B N 1
ATOM 2165 C CA . ARG B 1 125 ? -6.316 -3.928 -13.156 1 87.44 125 ARG B CA 1
ATOM 2166 C C . ARG B 1 125 ? -6.066 -4.398 -11.727 1 87.44 125 ARG B C 1
ATOM 2168 O O . ARG B 1 125 ? -6.848 -5.176 -11.172 1 87.44 125 ARG B O 1
ATOM 2175 N N . LEU B 1 126 ? -4.988 -3.898 -11.195 1 91.12 126 LEU B N 1
ATOM 2176 C CA . LEU B 1 126 ? -4.59 -4.383 -9.875 1 91.12 126 LEU B CA 1
ATOM 2177 C C . LEU B 1 126 ? -4.426 -3.229 -8.898 1 91.12 126 LEU B C 1
ATOM 2179 O O . LEU B 1 126 ? -3.682 -2.283 -9.164 1 91.12 126 LEU B O 1
ATOM 2183 N N . LEU B 1 127 ? -5.172 -3.271 -7.844 1 89.56 127 LEU B N 1
ATOM 2184 C CA . LEU B 1 127 ? -4.953 -2.389 -6.703 1 89.56 127 LEU B CA 1
ATOM 2185 C C . LEU B 1 127 ? -4.031 -3.041 -5.68 1 89.56 127 LEU B C 1
ATOM 2187 O O . LEU B 1 127 ? -4.273 -4.172 -5.25 1 89.56 127 LEU B O 1
ATOM 2191 N N . GLY B 1 128 ? -3.014 -2.289 -5.266 1 90.94 128 GLY B N 1
ATOM 2192 C CA . GLY B 1 128 ? -2.025 -2.822 -4.344 1 90.94 128 GLY B CA 1
ATOM 2193 C C . GLY B 1 128 ? -0.767 -3.312 -5.031 1 90.94 128 GLY B C 1
ATOM 2194 O O . GLY B 1 128 ? -0.486 -2.928 -6.168 1 90.94 128 GLY B O 1
ATOM 2195 N N . PRO B 1 129 ? 0.002 -4.215 -4.441 1 94.88 129 PRO B N 1
ATOM 2196 C CA . PRO B 1 129 ? -0.266 -4.773 -3.111 1 94.88 129 PRO B CA 1
ATOM 2197 C C . PRO B 1 129 ? -0.259 -3.711 -2.014 1 94.88 129 PRO B C 1
ATOM 2199 O O . PRO B 1 129 ? 0.618 -2.844 -1.995 1 94.88 129 PRO B O 1
ATOM 2202 N N . ASP B 1 130 ? -1.241 -3.664 -1.188 1 93.62 130 ASP B N 1
ATOM 2203 C CA . ASP B 1 130 ? -1.239 -2.912 0.064 1 93.62 130 ASP B CA 1
ATOM 2204 C C . ASP B 1 130 ? -0.636 -3.738 1.199 1 93.62 130 ASP B C 1
ATOM 2206 O O . ASP B 1 130 ? -1.188 -4.77 1.585 1 93.62 130 ASP B O 1
ATOM 2210 N N . MET B 1 131 ? 0.475 -3.262 1.734 1 93.5 131 MET B N 1
ATOM 2211 C CA . MET B 1 131 ? 1.325 -4.078 2.596 1 93.5 131 MET B CA 1
ATOM 2212 C C . MET B 1 131 ? 0.813 -4.07 4.031 1 93.5 131 MET B C 1
ATOM 2214 O O . MET B 1 131 ? 0.381 -3.031 4.535 1 93.5 131 MET B O 1
ATOM 2218 N N . ARG B 1 132 ? 0.891 -5.262 4.613 1 92.25 132 ARG B N 1
ATOM 2219 C CA . ARG B 1 132 ? 0.536 -5.465 6.016 1 92.25 132 ARG B CA 1
ATOM 2220 C C . ARG B 1 132 ? 1.578 -6.32 6.727 1 92.25 132 ARG B C 1
ATOM 2222 O O . ARG B 1 132 ? 2.283 -7.105 6.09 1 92.25 132 ARG B O 1
ATOM 2229 N N . LEU B 1 133 ? 1.62 -6.086 8 1 91.38 133 LEU B N 1
ATOM 2230 C CA . LEU B 1 133 ? 2.449 -6.949 8.836 1 91.38 133 LEU B CA 1
ATOM 2231 C C . LEU B 1 133 ? 1.612 -8.047 9.484 1 91.38 133 LEU B C 1
ATOM 2233 O O . LEU B 1 133 ? 0.535 -7.773 10.023 1 91.38 133 LEU B O 1
ATOM 2237 N N . GLY B 1 134 ? 2.088 -9.273 9.352 1 91.12 134 GLY B N 1
ATOM 2238 C CA . GLY B 1 134 ? 1.423 -10.406 9.977 1 91.12 134 GLY B CA 1
ATOM 2239 C C . GLY B 1 134 ? 2.16 -10.938 11.188 1 91.12 134 GLY B C 1
ATOM 2240 O O . GLY B 1 134 ? 3.07 -10.281 11.703 1 91.12 134 GLY B O 1
ATOM 2241 N N . SER B 1 135 ? 1.722 -12.109 11.617 1 92.75 135 SER B N 1
ATOM 2242 C CA . SER B 1 135 ? 2.318 -12.758 12.781 1 92.75 135 SER B CA 1
ATOM 2243 C C . SER B 1 135 ? 3.723 -13.266 12.469 1 92.75 135 SER B C 1
ATOM 2245 O O . SER B 1 135 ? 4.113 -13.352 11.305 1 92.75 135 SER B O 1
ATOM 2247 N N . LEU B 1 136 ? 4.441 -13.562 13.531 1 94.75 136 LEU B N 1
ATOM 2248 C CA . LEU B 1 136 ? 5.793 -14.102 13.391 1 94.75 136 LEU B CA 1
ATOM 2249 C C . LEU B 1 136 ? 5.754 -15.508 12.797 1 94.75 136 LEU B C 1
ATOM 2251 O O . LEU B 1 136 ? 4.93 -16.328 13.195 1 94.75 136 LEU B O 1
ATOM 2255 N N . VAL B 1 137 ? 6.48 -15.789 11.812 1 96.44 137 VAL B N 1
ATOM 2256 C CA . VAL B 1 137 ? 6.684 -17.109 11.234 1 96.44 137 VAL B CA 1
ATOM 2257 C C . VAL B 1 137 ? 8.18 -17.406 11.125 1 96.44 137 VAL B C 1
ATOM 2259 O O . VAL B 1 137 ? 8.945 -16.578 10.625 1 96.44 137 VAL B O 1
ATOM 2262 N N . LYS B 1 138 ? 8.562 -18.562 11.633 1 96.12 138 LYS B N 1
ATOM 2263 C CA . LYS B 1 138 ? 9.969 -18.938 11.539 1 96.12 138 LYS B CA 1
ATOM 2264 C C . LYS B 1 138 ? 10.461 -18.891 10.094 1 96.12 138 LYS B C 1
ATOM 2266 O O . LYS B 1 138 ? 9.836 -19.469 9.203 1 96.12 138 LYS B O 1
ATOM 2271 N N . GLY B 1 139 ? 11.562 -18.094 9.867 1 96.12 139 GLY B N 1
ATOM 2272 C CA . GLY B 1 139 ? 12.156 -18 8.547 1 96.12 139 GLY B CA 1
ATOM 2273 C C . GLY B 1 139 ? 11.539 -16.891 7.703 1 96.12 139 GLY B C 1
ATOM 2274 O O . GLY B 1 139 ? 12.055 -16.562 6.633 1 96.12 139 GLY B O 1
ATOM 2275 N N . GLY B 1 140 ? 10.367 -16.391 8.18 1 96.69 140 GLY B N 1
ATOM 2276 C CA . GLY B 1 140 ? 9.672 -15.367 7.402 1 96.69 140 GLY B CA 1
ATOM 2277 C C . GLY B 1 140 ? 8.805 -15.945 6.305 1 96.69 140 GLY B C 1
ATOM 2278 O O . GLY B 1 140 ? 9.062 -17.047 5.82 1 96.69 140 GLY B O 1
ATOM 2279 N N . GLN B 1 141 ? 7.801 -15.211 6.008 1 97.94 141 GLN B N 1
ATOM 2280 C CA . GLN B 1 141 ? 6.844 -15.742 5.043 1 97.94 141 GLN B CA 1
ATOM 2281 C C . GLN B 1 141 ? 6.039 -14.617 4.391 1 97.94 141 GLN B C 1
ATOM 2283 O O . GLN B 1 141 ? 5.723 -13.617 5.039 1 97.94 141 GLN B O 1
ATOM 2288 N N . LEU B 1 142 ? 5.77 -14.758 3.092 1 98.31 142 LEU B N 1
ATOM 2289 C CA . LEU B 1 142 ? 4.863 -13.852 2.395 1 98.31 142 LEU B CA 1
ATOM 2290 C C . LEU B 1 142 ? 3.508 -14.516 2.16 1 98.31 142 LEU B C 1
ATOM 2292 O O . LEU B 1 142 ? 3.441 -15.695 1.822 1 98.31 142 LEU B O 1
ATOM 2296 N N . ALA B 1 143 ? 2.471 -13.766 2.357 1 98 143 ALA B N 1
ATOM 2297 C CA . ALA B 1 143 ? 1.135 -14.188 1.942 1 98 143 ALA B CA 1
ATOM 2298 C C . ALA B 1 143 ? 0.446 -13.086 1.134 1 98 143 ALA B C 1
ATOM 2300 O O . ALA B 1 143 ? 0.684 -11.898 1.359 1 98 143 ALA B O 1
ATOM 2301 N N . LEU B 1 144 ? -0.316 -13.469 0.125 1 97.5 144 LEU B N 1
ATOM 2302 C CA . LEU B 1 144 ? -1.091 -12.562 -0.714 1 97.5 144 LEU B CA 1
ATOM 2303 C C . LEU B 1 144 ? -2.584 -12.844 -0.587 1 97.5 144 LEU B C 1
ATOM 2305 O O . LEU B 1 144 ? -3.041 -13.945 -0.911 1 97.5 144 LEU B O 1
ATOM 2309 N N . CYS B 1 145 ? -3.344 -11.898 -0.107 1 95.69 145 CYS B N 1
ATOM 2310 C CA . CYS B 1 145 ? -4.801 -11.969 -0.11 1 95.69 145 CYS B CA 1
ATOM 2311 C C . CYS B 1 145 ? -5.379 -11.266 -1.333 1 95.69 145 CYS B C 1
ATOM 2313 O O . CYS B 1 145 ? -5.285 -10.047 -1.455 1 95.69 145 CYS B O 1
ATOM 2315 N N . VAL B 1 146 ? -5.934 -12.008 -2.219 1 95.06 146 VAL B N 1
ATOM 2316 C CA . VAL B 1 146 ? -6.422 -11.5 -3.496 1 95.06 146 VAL B CA 1
ATOM 2317 C C . VAL B 1 146 ? -7.945 -11.43 -3.473 1 95.06 146 VAL B C 1
ATOM 2319 O O . VAL B 1 146 ? -8.617 -12.445 -3.297 1 95.06 146 VAL B O 1
ATOM 2322 N N . ARG B 1 147 ? -8.445 -10.258 -3.637 1 91.94 147 ARG B N 1
ATOM 2323 C CA . ARG B 1 147 ? -9.883 -10.023 -3.645 1 91.94 147 ARG B CA 1
ATOM 2324 C C . ARG B 1 147 ? -10.359 -9.57 -5.02 1 91.94 147 ARG B C 1
ATOM 2326 O O . ARG B 1 147 ? -9.805 -8.625 -5.594 1 91.94 147 ARG B O 1
ATOM 2333 N N . GLU B 1 148 ? -11.398 -10.234 -5.48 1 91.31 148 GLU B N 1
ATOM 2334 C CA . GLU B 1 148 ? -11.969 -9.844 -6.77 1 91.31 148 GLU B CA 1
ATOM 2335 C C . GLU B 1 148 ? -12.617 -8.461 -6.695 1 91.31 148 GLU B C 1
ATOM 2337 O O . GLU B 1 148 ? -13.305 -8.148 -5.723 1 91.31 148 GLU B O 1
ATOM 2342 N N . LEU B 1 149 ? -12.281 -7.684 -7.699 1 87.5 149 LEU B N 1
ATOM 2343 C CA . LEU B 1 149 ? -12.922 -6.375 -7.797 1 87.5 149 LEU B CA 1
ATOM 2344 C C . LEU B 1 149 ? -13.922 -6.34 -8.945 1 87.5 149 LEU B C 1
ATOM 2346 O O . LEU B 1 149 ? -13.602 -6.758 -10.062 1 87.5 149 LEU B O 1
ATOM 2350 N N . GLY B 1 150 ? -15.156 -5.945 -8.617 1 77.38 150 GLY B N 1
ATOM 2351 C CA . GLY B 1 150 ? -16.156 -5.785 -9.664 1 77.38 150 GLY B CA 1
ATOM 2352 C C . GLY B 1 150 ? -15.922 -4.562 -10.531 1 77.38 150 GLY B C 1
ATOM 2353 O O . GLY B 1 150 ? -15.062 -3.732 -10.219 1 77.38 150 GLY B O 1
ATOM 2354 N N . SER B 1 151 ? -16.781 -4.633 -11.625 1 65.06 151 SER B N 1
ATOM 2355 C CA . SER B 1 151 ? -16.75 -3.471 -12.508 1 65.06 151 SER B CA 1
ATOM 2356 C C . SER B 1 151 ? -17.172 -2.205 -11.766 1 65.06 151 SER B C 1
ATOM 2358 O O . SER B 1 151 ? -18.141 -2.219 -11.008 1 65.06 151 SER B O 1
ATOM 2360 N N . GLY B 1 152 ? -16.344 -1.247 -11.531 1 60.28 152 GLY B N 1
ATOM 2361 C CA . GLY B 1 152 ? -16.688 0.002 -10.875 1 60.28 152 GLY B CA 1
ATOM 2362 C C . GLY B 1 152 ? -16.109 0.119 -9.477 1 60.28 152 GLY B C 1
ATOM 2363 O O . GLY B 1 152 ? -16.156 1.191 -8.867 1 60.28 152 GLY B O 1
ATOM 2364 N N . GLU B 1 153 ? -15.961 -1.301 -8.945 1 56.78 153 GLU B N 1
ATOM 2365 C CA . GLU B 1 153 ? -15.352 -1.322 -7.621 1 56.78 153 GLU B CA 1
ATOM 2366 C C . GLU B 1 153 ? -13.867 -0.979 -7.691 1 56.78 153 GLU B C 1
ATOM 2368 O O . GLU B 1 153 ? -13.195 -1.311 -8.672 1 56.78 153 GLU B O 1
ATOM 2373 N N . GLY B 1 154 ? -13.328 -0.074 -7.07 1 56.34 154 GLY B N 1
ATOM 2374 C CA . GLY B 1 154 ? -11.891 -0.228 -7.008 1 56.34 154 GLY B CA 1
ATOM 2375 C C . GLY B 1 154 ? -11.172 1.035 -6.566 1 56.34 154 GLY B C 1
ATOM 2376 O O . GLY B 1 154 ? -10.25 0.98 -5.754 1 56.34 154 GLY B O 1
ATOM 2377 N N . TRP B 1 155 ? -11.133 2.084 -7.676 1 52.09 155 TRP B N 1
ATOM 2378 C CA . TRP B 1 155 ? -10.18 3.164 -7.434 1 52.09 155 TRP B CA 1
ATOM 2379 C C . TRP B 1 155 ? -10.766 4.195 -6.473 1 52.09 155 TRP B C 1
ATOM 2381 O O . TRP B 1 155 ? -11.977 4.395 -6.43 1 52.09 155 TRP B O 1
ATOM 2391 N N . ILE B 1 156 ? -10.445 4.141 -5.266 1 46.16 156 ILE B N 1
ATOM 2392 C CA . ILE B 1 156 ? -10.961 5.18 -4.383 1 46.16 156 ILE B CA 1
ATOM 2393 C C . ILE B 1 156 ? -11.344 6.41 -5.203 1 46.16 156 ILE B C 1
ATOM 2395 O O . ILE B 1 156 ? -10.523 6.949 -5.945 1 46.16 156 ILE B O 1
ATOM 2399 N N . ASP B 1 157 ? -12.438 6.473 -5.898 1 39.44 157 ASP B N 1
ATOM 2400 C CA . ASP B 1 157 ? -12.812 7.812 -6.344 1 39.44 157 ASP B CA 1
ATOM 2401 C C . ASP B 1 157 ? -12.656 8.828 -5.215 1 39.44 157 ASP B C 1
ATOM 2403 O O . ASP B 1 157 ? -13.438 8.828 -4.258 1 39.44 157 ASP B O 1
ATOM 2407 N N . LEU B 1 158 ? -11.453 9.164 -4.824 1 38.66 158 LEU B N 1
ATOM 2408 C CA . LEU B 1 158 ? -11.406 10.336 -3.951 1 38.66 158 LEU B CA 1
ATOM 2409 C C . LEU B 1 158 ? -12.32 11.438 -4.465 1 38.66 158 LEU B C 1
ATOM 2411 O O . LEU B 1 158 ? -12.289 11.773 -5.648 1 38.66 158 LEU B O 1
ATOM 2415 N N . GLY B 1 159 ? -13.594 11.445 -4.23 1 34.09 159 GLY B N 1
ATOM 2416 C CA . GLY B 1 159 ? -14.57 12.445 -4.617 1 34.09 159 GLY B CA 1
ATOM 2417 C C . GLY B 1 159 ? -13.945 13.742 -5.098 1 34.09 159 GLY B C 1
ATOM 2418 O O . GLY B 1 159 ? -12.867 14.125 -4.633 1 34.09 159 GLY B O 1
ATOM 2419 N N . SER B 1 160 ? -14.039 14.297 -6.344 1 32.56 160 SER B N 1
ATOM 2420 C CA . SER B 1 160 ? -13.93 15.672 -6.801 1 32.56 160 SER B CA 1
ATOM 2421 C C . SER B 1 160 ? -14.328 16.656 -5.703 1 32.56 160 SER B C 1
ATOM 2423 O O . SER B 1 160 ? -14.594 17.828 -5.977 1 32.56 160 SER B O 1
ATOM 2425 N N . GLY B 1 161 ? -14.805 16.203 -4.625 1 30.22 161 GLY B N 1
ATOM 2426 C CA . GLY B 1 161 ? -15.43 17.172 -3.746 1 30.22 161 GLY B CA 1
ATOM 2427 C C . GLY B 1 161 ? -14.477 18.266 -3.295 1 30.22 161 GLY B C 1
ATOM 2428 O O . GLY B 1 161 ? -14.789 19.031 -2.375 1 30.22 161 GLY B O 1
ATOM 2429 N N . ALA B 1 162 ? -13.188 18.281 -3.496 1 31.05 162 ALA B N 1
ATOM 2430 C CA . ALA B 1 162 ? -12.602 19.516 -2.961 1 31.05 162 ALA B CA 1
ATOM 2431 C C . ALA B 1 162 ? -13.188 20.75 -3.656 1 31.05 162 ALA B C 1
ATOM 2433 O O . ALA B 1 162 ? -12.766 21.875 -3.389 1 31.05 162 ALA B O 1
ATOM 2434 N N . THR B 1 163 ? -13.93 20.641 -4.797 1 26.42 163 THR B N 1
ATOM 2435 C CA . THR B 1 163 ? -14.352 21.938 -5.34 1 26.42 163 THR B CA 1
ATOM 2436 C C . THR B 1 163 ? -15.562 22.469 -4.582 1 26.42 163 THR B C 1
ATOM 2438 O O . THR B 1 163 ? -16.172 23.453 -4.996 1 26.42 163 THR B O 1
ATOM 2441 N N . GLY B 1 164 ? -15.945 22.078 -3.402 1 21.17 164 GLY B N 1
ATOM 2442 C CA . GLY B 1 164 ? -16.844 23.125 -2.941 1 21.17 164 GLY B CA 1
ATOM 2443 C C . GLY B 1 164 ? -16.141 24.453 -2.717 1 21.17 164 GLY B C 1
ATOM 2444 O O . GLY B 1 164 ? -14.922 24.5 -2.551 1 21.17 164 GLY B O 1
#

Foldseek 3Di:
DPDDDDDPPPDDPPPPPDDWDKDKQKFDFQQDAAFQPDDDDPVVLVVSLVVLLVRLLVSCVVDVVSVVQCVVQPPAASAQAKEKAKEKAAQDDDDDDQVRRVSSVVSSVNSCCVNRNYVDCDVVRYHDNPYYYDHHDHNMIMMMMITHADDVGDDPCPDPVVPD/DPDDDDDDPPDDPPVCPPDWDKDKQKFDFQQDAAFQPDDDDPVVLVVSLVVLLVRLLVSQVVDVVSVVQCVVQPPAASAQAKEKAKEKAAQDDDDDDQVRRVSSVVSSVNSCCVNRNYVDCDVVRYHDNPYYYDHHDHNMIMMMMITHADDVGDDPCPDPPVPD

Sequence (328 aa):
MTTFPPFASAPAPAGAGPAPRVFTVTLPAGLPLLNANQRPHYRRRAEITKRLRGAAMEAVSEHRALMVALAASSPEPLFQRAHVLGILHPSTRGRRDPANWYPSFKAAIDGLVDAGVLEDDDHTRLLGPDMRLGSLVKGGQLALCVRELGSGEGWIDLGSGATGMTTFPPFASAPAPAGAGPAPRVFTVTLPAGLPLLNANQRPHYRRRAEITKRLRGAAMEAVSEHRALMVALAASSPEPLFQRAHVLGILHPSTRGRRDPANWYPSFKAAIDGLVDAGVLEDDDHTRLLGPDMRLGSLVKGGQLALCVRELGSGEGWIDLGSGATG

Solvent-accessible surface area (backbone atoms only — not comparable to full-atom values): 18309 Å² total; per-residue (Å²): 133,86,74,75,79,79,73,79,65,60,35,68,61,76,73,80,60,79,76,68,56,69,50,74,46,56,36,68,58,52,59,75,74,48,46,62,88,54,80,69,56,68,68,59,47,52,51,40,39,51,50,36,17,50,40,30,31,49,34,45,73,70,31,64,71,57,44,53,50,41,62,70,35,58,92,48,43,53,27,71,26,33,38,32,36,31,31,39,16,39,56,63,88,73,92,75,63,52,68,39,36,45,61,34,51,53,26,27,48,51,10,33,34,73,64,32,49,28,63,52,83,47,76,90,28,23,44,57,68,32,55,34,79,51,62,79,31,79,60,16,32,47,34,37,39,41,30,50,37,54,92,88,51,73,73,77,73,72,67,77,64,77,71,112,132,86,74,75,79,79,81,73,65,43,46,68,70,74,80,73,57,78,75,69,56,70,51,76,46,57,38,68,60,51,59,76,74,48,45,64,89,55,82,69,56,70,68,60,48,51,49,41,39,50,50,35,17,50,41,30,32,49,34,46,74,70,30,65,71,57,45,54,50,40,63,71,35,58,90,48,43,55,26,70,25,31,35,31,38,31,31,38,16,39,57,63,88,74,91,75,63,52,68,38,36,47,61,36,50,53,26,26,49,50,10,34,33,75,63,33,50,29,63,52,84,48,78,92,28,24,45,57,68,34,55,34,77,52,63,78,31,81,60,16,32,47,33,38,39,39,30,49,38,54,93,88,51,76,71,77,62,71,68,77,63,78,71,111

InterPro domains:
  IPR036614 Holliday junction resolvase RusA-like superfamily [G3DSA:3.30.1330.70] (22-149)
  IPR036614 Holliday junction resolvase RusA-like superfamily [SSF103084] (34-149)